Protein AF-A0A7W0ZVX3-F1 (afdb_monomer)

Mean predicted aligned error: 15.16 Å

Sequence (358 aa):
MRSLVILILAGCGSTVPPAQAPPPAPAARVDPTARASSPERRSIDPMFALAPADGEATALLQPGAVQLELHTTPIDNPGPALPLPVTIVAEQGSRVRVAVRLPNARFLAWSERAQLFAMMVREHRIAPRPGDHGMPSENHATVRAGAAVRRLAHKDAWTKVRYSGVFEVEGWVPDAALGEVAPARERGGWSPRGPSTQLVTRGAVIYFEPRWGSRQLAIVDRGYSVEVTRVVDDAWSEVAYADRDLVIRGFHSKRAPPGRVHRKVVDPALAPAKMIPNTQVASGTCLHASVEGDPIGYLVGDQDVDLVDTGRGWWTLTIDTPWGPIVFAARGADPTALVACAPDKTVPPSTLVAPTAP

Solvent-accessible surface area (backbone atoms only — not comparable to full-atom values): 21006 Å² total; per-residue (Å²): 140,83,87,82,85,84,84,86,80,89,77,85,89,78,89,75,79,82,77,80,76,77,79,82,72,80,80,74,80,77,62,92,78,71,66,77,76,66,79,80,74,75,85,73,58,50,66,69,65,60,52,90,58,89,88,59,70,50,25,40,31,47,48,40,62,31,23,44,45,98,37,90,64,66,50,76,24,95,58,96,38,68,69,39,67,26,33,80,75,48,77,56,91,66,31,30,32,29,29,40,68,53,88,56,34,34,37,41,31,35,33,48,50,82,38,37,30,32,10,20,58,34,65,43,62,56,12,94,44,70,90,49,85,66,78,97,56,87,47,44,34,31,42,26,43,53,25,65,25,39,72,75,48,76,53,90,71,21,32,30,34,36,36,77,62,62,43,34,35,70,29,19,42,50,48,90,32,48,35,60,40,51,56,86,81,76,96,76,69,73,67,78,85,43,93,44,73,43,82,43,51,41,39,35,56,32,17,57,44,89,51,90,90,41,57,74,44,34,33,25,66,44,62,43,78,33,27,36,67,40,78,74,55,95,46,31,30,32,32,35,45,45,56,81,38,42,38,38,28,28,19,36,58,79,74,63,76,68,45,88,80,91,82,86,86,84,85,91,84,80,84,81,72,85,65,45,71,68,42,63,35,61,50,20,24,30,28,12,55,39,83,96,49,68,65,31,29,24,34,38,54,73,40,70,31,43,38,28,83,72,56,97,42,32,33,36,37,55,45,84,46,72,61,42,75,44,74,29,21,33,46,24,86,46,84,80,50,51,45,67,65,50,75,88,76,78,72,74,82,75,78,82,75,74,80,79,80,132

pLDDT: mean 77.41, std 18.94, range [27.12, 97.5]

Radius of gyration: 29.21 Å; Cα contacts (8 Å, |Δi|>4): 741; chains: 1; bounding box: 55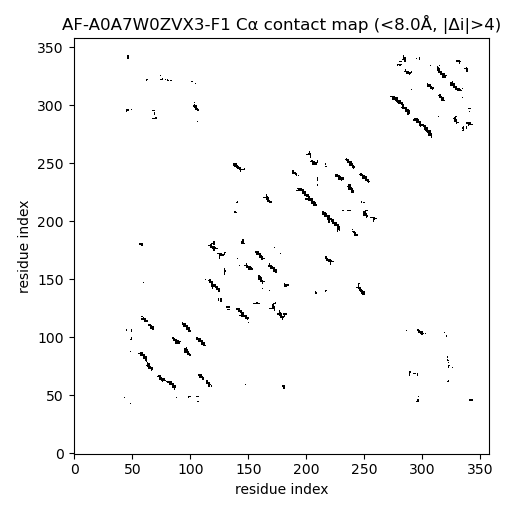×87×88 Å

Nearest PDB structures (foldseek):
  6biq-assembly4_C  TM=2.416E-01  e=9.266E-03  Trichomonas vaginalis
  2bkd-assembly1_N  TM=2.427E-01  e=2.242E-01  Homo sapiens
  1udl-assembly1_A  TM=3.378E-01  e=1.444E+00  Homo sapiens
  8hl4-assembly1_L21E  TM=6.027E-01  e=8.027E+00  Sulfolobus acidocaldarius DSM 639
  8a98-assembly1_K  TM=4.325E-01  e=5.695E+00  Leishmania major strain Friedlin

Secondary structure (DSSP, 8-state):
--PPP----------PPPPPPPPPPP-----TT------------HHHHHS--TT---EEE---SEEETT-SS-B---S-PPPEEEEEEEEETTEEEEEEE-SSEEEEEEEEGGGBPEEESS-EEPBSSTT------SSEEEEPTT-EEEEEEEETTEEEEEEESSEEEEEEEEGGGEESSPPPPP---PPP--SEEEEE-TT-EEESSSSTTPPEEEEESS-EEEEEEEE-SSSEEEEEEE-SSEEEEEEEETTPPPPP----------PPPS-EEEEEE-TTBEEESSTTPPEEEEE-S-EEEEEEEEETTEEEEEEEETTEEEEEEEEBSSTT-BPB-S-TT--PPP---PPPP-

Structure (mmCIF, N/CA/C/O backbone):
data_AF-A0A7W0ZVX3-F1
#
_entry.id   AF-A0A7W0ZVX3-F1
#
loop_
_atom_site.group_PDB
_atom_site.id
_atom_site.type_symbol
_atom_site.label_atom_id
_atom_site.label_alt_id
_atom_site.label_comp_id
_atom_site.label_asym_id
_atom_site.label_entity_id
_atom_site.label_seq_id
_atom_site.pdbx_PDB_ins_code
_atom_site.Cartn_x
_atom_site.Cartn_y
_atom_site.Cartn_z
_atom_site.occupancy
_atom_site.B_iso_or_equiv
_atom_site.auth_seq_id
_atom_site.auth_comp_id
_atom_site.auth_asym_id
_atom_site.auth_atom_id
_atom_site.pdbx_PDB_model_num
ATOM 1 N N . MET A 1 1 ? -18.378 -23.268 -56.952 1.00 41.59 1 MET A N 1
ATOM 2 C CA . MET A 1 1 ? -18.957 -24.537 -56.462 1.00 41.59 1 MET A CA 1
ATOM 3 C C . MET A 1 1 ? -17.858 -25.587 -56.458 1.00 41.59 1 MET A C 1
ATOM 5 O O . MET A 1 1 ? -17.392 -25.954 -57.526 1.00 41.59 1 MET A O 1
ATOM 9 N N . ARG A 1 2 ? -17.354 -25.978 -55.283 1.00 41.97 2 ARG A N 1
ATOM 10 C CA . ARG A 1 2 ? -16.344 -27.038 -55.131 1.00 41.97 2 ARG A CA 1
ATOM 11 C C . ARG A 1 2 ? -16.918 -28.090 -54.190 1.00 41.97 2 ARG A C 1
ATOM 13 O O . ARG A 1 2 ? -17.120 -27.809 -53.014 1.00 41.97 2 ARG A O 1
ATOM 20 N N . SER A 1 3 ? -17.242 -29.245 -54.758 1.00 45.19 3 SER A N 1
ATOM 21 C CA . SER A 1 3 ? -17.780 -30.413 -54.068 1.00 45.19 3 SER A CA 1
ATOM 22 C C . SER A 1 3 ? -16.705 -31.051 -53.193 1.00 45.19 3 SER A C 1
ATOM 24 O O . SER A 1 3 ? -15.626 -31.382 -53.682 1.00 45.19 3 SER A O 1
ATOM 26 N N . LEU A 1 4 ? -17.006 -31.216 -51.906 1.00 60.81 4 LEU A N 1
ATOM 27 C CA . LEU A 1 4 ? -16.196 -31.983 -50.967 1.00 60.81 4 LEU A CA 1
ATOM 28 C C . LEU A 1 4 ? -16.761 -33.409 -50.909 1.00 60.81 4 LEU A C 1
ATOM 30 O O . LEU A 1 4 ? -17.922 -33.607 -50.558 1.00 60.81 4 LEU A O 1
ATOM 34 N N . VAL A 1 5 ? -15.943 -34.383 -51.298 1.00 59.22 5 VAL A N 1
ATOM 35 C CA . VAL A 1 5 ? -16.238 -35.818 -51.237 1.00 59.22 5 VAL A CA 1
ATOM 36 C C . VAL A 1 5 ? -15.956 -36.307 -49.815 1.00 59.22 5 VAL A C 1
ATOM 38 O O . VAL A 1 5 ? -14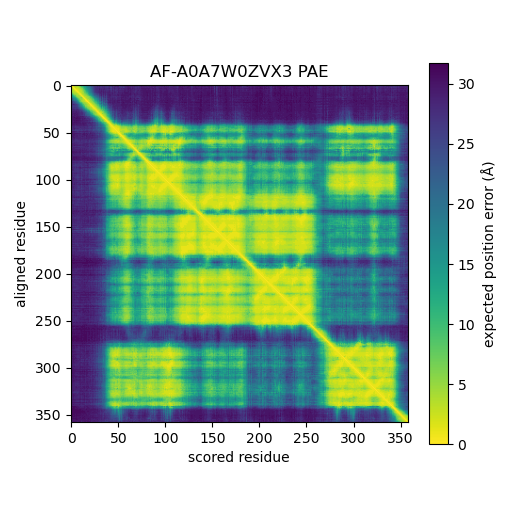.839 -36.162 -49.325 1.00 59.22 5 VAL A O 1
ATOM 41 N N . ILE A 1 6 ? -16.967 -36.874 -49.157 1.00 61.25 6 ILE A N 1
ATOM 42 C CA . ILE A 1 6 ? -16.849 -37.523 -47.845 1.00 61.25 6 ILE A CA 1
ATOM 43 C C . ILE A 1 6 ? -16.589 -39.013 -48.086 1.00 61.25 6 ILE A C 1
ATOM 45 O O . ILE A 1 6 ? -17.442 -39.712 -48.630 1.00 61.25 6 ILE A O 1
ATOM 49 N N . LEU A 1 7 ? -15.409 -39.491 -47.685 1.00 57.41 7 LEU A N 1
ATOM 50 C CA . LEU A 1 7 ? -15.071 -40.913 -47.621 1.00 57.41 7 LEU A CA 1
ATOM 51 C C . LEU A 1 7 ? -15.417 -41.446 -46.223 1.00 57.41 7 LEU A C 1
ATOM 53 O O . LEU A 1 7 ? -14.875 -40.974 -45.226 1.00 57.41 7 LEU A O 1
ATOM 57 N N . ILE A 1 8 ? -16.307 -42.437 -46.160 1.00 56.34 8 ILE A N 1
ATOM 58 C CA . ILE A 1 8 ? -16.628 -43.203 -44.949 1.00 56.34 8 ILE A CA 1
ATOM 59 C C . ILE A 1 8 ? -15.745 -44.454 -44.953 1.00 56.34 8 ILE A C 1
ATOM 61 O O . ILE A 1 8 ? -15.871 -45.294 -45.842 1.00 56.34 8 ILE A O 1
ATOM 65 N N . LEU A 1 9 ? -14.857 -44.583 -43.966 1.00 57.19 9 LEU A N 1
ATOM 66 C CA . LEU A 1 9 ? -14.095 -45.806 -43.706 1.00 57.19 9 LEU A CA 1
ATOM 67 C C . LEU A 1 9 ? -14.765 -46.584 -42.569 1.00 57.19 9 LEU A C 1
ATOM 69 O O . LEU A 1 9 ? -14.796 -46.136 -41.425 1.00 57.19 9 LEU A O 1
ATOM 73 N N . ALA A 1 10 ? -15.305 -47.753 -42.914 1.00 60.16 10 ALA A N 1
ATOM 74 C CA . ALA A 1 10 ? -15.769 -48.766 -41.978 1.00 60.16 10 ALA A CA 1
ATOM 75 C C . ALA A 1 10 ? -14.559 -49.513 -41.389 1.00 60.16 10 ALA A C 1
ATOM 77 O O . ALA A 1 10 ? -13.796 -50.139 -42.123 1.00 60.16 10 ALA A O 1
ATOM 78 N N . GLY A 1 11 ? -14.381 -49.432 -40.069 1.00 47.66 11 GLY A N 1
ATOM 79 C CA . GLY A 1 11 ? -13.380 -50.185 -39.314 1.00 47.66 11 GLY A CA 1
ATOM 80 C C . GLY A 1 11 ? -14.035 -51.311 -38.518 1.00 47.66 11 GLY A C 1
ATOM 81 O O . GLY A 1 11 ? -14.893 -51.058 -37.676 1.00 47.66 11 GLY A O 1
ATOM 82 N N . CYS A 1 12 ? -13.636 -52.544 -38.825 1.00 56.53 12 CYS A N 1
ATOM 83 C CA . CYS A 1 12 ? -14.094 -53.791 -38.222 1.00 56.53 12 CYS A CA 1
ATOM 84 C C . CYS A 1 12 ? -13.836 -53.874 -36.710 1.00 56.53 12 CYS A C 1
ATOM 86 O O . CYS A 1 12 ? -12.833 -53.385 -36.193 1.00 56.53 12 CYS A O 1
ATOM 88 N N . GLY A 1 13 ? -14.760 -54.548 -36.024 1.00 44.97 13 GLY A N 1
ATOM 89 C CA . GLY A 1 13 ? -14.753 -54.754 -34.584 1.00 44.97 13 GLY A CA 1
ATOM 90 C C . GLY A 1 13 ? -13.611 -55.627 -34.063 1.00 44.97 13 GLY A C 1
ATOM 91 O O . GLY A 1 13 ? -13.078 -56.505 -34.737 1.00 44.97 13 GLY A O 1
ATOM 92 N N . SER A 1 14 ? -13.281 -55.394 -32.799 1.00 53.72 14 SER A N 1
ATOM 93 C CA . SER A 1 14 ? -12.526 -56.302 -31.943 1.00 53.72 14 SER A CA 1
ATOM 94 C C . SER A 1 14 ? -13.212 -56.297 -30.581 1.00 53.72 14 SER A C 1
ATOM 96 O O . SER A 1 14 ? -13.230 -55.285 -29.883 1.00 53.72 14 SER A O 1
ATOM 98 N N . THR A 1 15 ? -13.853 -57.410 -30.239 1.00 48.16 15 THR A N 1
ATOM 99 C CA . THR A 1 15 ? -14.485 -57.651 -28.940 1.00 48.16 15 THR A CA 1
ATOM 100 C C . THR A 1 15 ? -13.407 -57.861 -27.882 1.00 48.16 15 THR A C 1
ATOM 102 O O . THR A 1 15 ? -12.751 -58.901 -27.857 1.00 48.16 15 THR A O 1
ATOM 105 N N . VAL A 1 16 ? -13.222 -56.867 -27.013 1.00 57.41 16 VAL A N 1
ATOM 106 C CA . VAL A 1 16 ? -12.406 -56.973 -25.798 1.00 57.41 16 VAL A CA 1
ATOM 107 C C . VAL A 1 16 ? -13.234 -57.707 -24.732 1.00 57.41 16 VAL A C 1
ATOM 109 O O . VAL A 1 16 ? -14.359 -57.279 -24.463 1.00 57.41 16 VAL A O 1
ATOM 112 N N . PRO A 1 17 ? -12.743 -58.805 -24.128 1.00 58.44 17 PRO A N 1
ATOM 113 C CA . PRO A 1 17 ? -13.437 -59.443 -23.015 1.00 58.44 17 PRO A CA 1
ATOM 114 C C . PRO A 1 17 ? -13.474 -58.492 -21.804 1.00 58.44 17 PRO A C 1
ATOM 116 O O . PRO A 1 17 ? -12.489 -57.796 -21.546 1.00 58.44 17 PRO A O 1
ATOM 119 N N . PRO A 1 18 ? -14.586 -58.434 -21.050 1.00 56.56 18 PRO A N 1
ATOM 120 C CA . PRO A 1 18 ? -14.690 -57.551 -19.899 1.00 56.56 18 PRO A CA 1
ATOM 121 C C . PRO A 1 18 ? -13.687 -57.976 -18.823 1.00 56.56 18 PRO A C 1
ATOM 123 O O . PRO A 1 18 ? -13.697 -59.114 -18.353 1.00 56.56 18 PRO A O 1
ATOM 126 N N . ALA A 1 19 ? -12.821 -57.041 -18.434 1.00 57.66 19 ALA A N 1
ATOM 127 C CA . ALA A 1 19 ? -11.960 -57.187 -17.274 1.00 57.66 19 ALA A CA 1
ATOM 128 C C . ALA A 1 19 ? -12.831 -57.408 -16.026 1.00 57.66 19 ALA A C 1
ATOM 130 O O . ALA A 1 19 ? -13.718 -56.607 -15.725 1.00 57.66 19 ALA A O 1
ATOM 131 N N . GLN A 1 20 ? -12.583 -58.510 -15.318 1.00 55.25 20 GLN A N 1
ATOM 132 C CA . GLN A 1 20 ? -13.157 -58.787 -14.005 1.00 55.25 20 GLN A CA 1
ATOM 133 C C . GLN A 1 20 ? -12.885 -57.607 -13.068 1.00 55.25 20 GLN A C 1
ATOM 135 O O . GLN A 1 20 ? -11.734 -57.234 -12.839 1.00 55.25 20 GLN A O 1
ATOM 140 N N . ALA A 1 21 ? -13.956 -57.026 -12.529 1.00 57.41 21 ALA A N 1
ATOM 141 C CA . ALA A 1 21 ? -13.859 -56.012 -11.495 1.00 57.41 21 ALA A CA 1
ATOM 142 C C . ALA A 1 21 ? -13.162 -56.608 -10.255 1.00 57.41 21 ALA A C 1
ATOM 144 O O . ALA A 1 21 ? -13.521 -57.715 -9.836 1.00 57.41 21 ALA A O 1
ATOM 145 N N . PRO A 1 22 ? -12.181 -55.911 -9.657 1.00 66.44 22 PRO A N 1
ATOM 146 C CA . PRO A 1 22 ? -11.609 -56.332 -8.387 1.00 66.44 22 PRO A CA 1
ATOM 147 C C . PRO A 1 22 ? -12.699 -56.344 -7.300 1.00 66.44 22 PRO A C 1
ATOM 149 O O . PRO A 1 22 ? -13.625 -55.526 -7.351 1.00 66.44 22 PRO A O 1
ATOM 152 N N . PRO A 1 23 ? -12.622 -57.266 -6.324 1.00 65.38 23 PRO A N 1
ATOM 153 C CA . PRO A 1 23 ? -13.605 -57.350 -5.253 1.00 65.38 23 PRO A CA 1
ATOM 154 C C . PRO A 1 23 ? -13.684 -56.020 -4.486 1.00 65.38 23 PRO A C 1
ATOM 156 O O . PRO A 1 23 ? -12.654 -55.364 -4.296 1.00 65.38 23 PRO A O 1
ATOM 159 N N . PRO A 1 24 ? -14.884 -55.605 -4.041 1.00 56.53 24 PRO A N 1
ATOM 160 C CA . PRO A 1 24 ? -15.046 -54.373 -3.287 1.00 56.53 24 PRO A CA 1
ATOM 161 C C . PRO A 1 24 ? -14.203 -54.444 -2.014 1.00 56.53 24 PRO A C 1
ATOM 163 O O . PRO A 1 24 ? -14.344 -55.363 -1.204 1.00 56.53 24 PRO A O 1
ATOM 166 N N . ALA A 1 25 ? -13.312 -53.465 -1.854 1.00 55.94 25 ALA A N 1
ATOM 167 C CA . ALA A 1 25 ? -12.576 -53.268 -0.618 1.00 55.94 25 ALA A CA 1
ATOM 168 C C . ALA A 1 25 ? -13.577 -53.146 0.549 1.00 55.94 25 ALA A C 1
ATOM 170 O O . ALA A 1 25 ? -14.617 -52.497 0.384 1.00 55.94 25 ALA A O 1
ATOM 171 N N . PRO A 1 26 ? -13.302 -5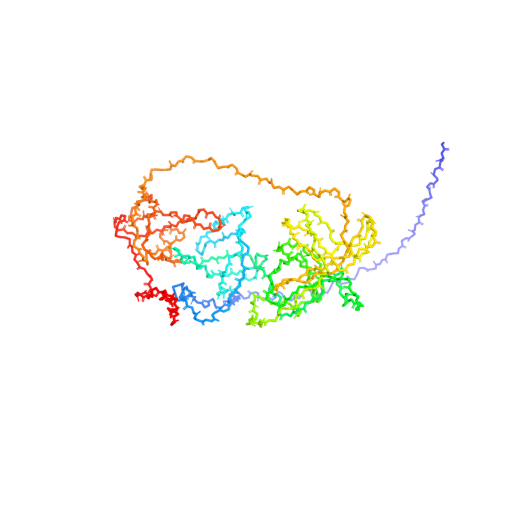3.759 1.715 1.00 55.28 26 PRO A N 1
ATOM 172 C CA . PRO A 1 26 ? -14.174 -53.635 2.872 1.00 55.28 26 PRO A CA 1
ATOM 173 C C . PRO A 1 26 ? -14.352 -52.153 3.195 1.00 55.28 26 PRO A C 1
ATOM 175 O O . PRO A 1 26 ? -13.371 -51.422 3.340 1.00 55.28 26 PRO A O 1
ATOM 178 N N . ALA A 1 27 ? -15.610 -51.711 3.267 1.00 48.47 27 ALA A N 1
ATOM 179 C CA . ALA A 1 27 ? -15.953 -50.352 3.648 1.00 48.47 27 ALA A CA 1
ATOM 180 C C . ALA A 1 27 ? -15.274 -50.040 4.985 1.00 48.47 27 ALA A C 1
ATOM 182 O O . ALA A 1 27 ? -15.627 -50.607 6.023 1.00 48.47 27 ALA A O 1
ATOM 183 N N . ALA A 1 28 ? -14.266 -49.169 4.947 1.00 49.03 28 ALA A N 1
ATOM 184 C CA . ALA A 1 28 ? -13.665 -48.634 6.149 1.00 49.03 28 ALA A CA 1
ATOM 185 C C . ALA A 1 28 ? -14.790 -47.971 6.950 1.00 49.03 28 ALA A C 1
ATOM 187 O O . ALA A 1 28 ? -15.450 -47.051 6.461 1.00 49.03 28 ALA A O 1
ATOM 188 N N . ARG A 1 29 ? -15.046 -48.479 8.160 1.00 42.44 29 ARG A N 1
ATOM 189 C CA . ARG A 1 29 ? -15.897 -47.797 9.135 1.00 42.44 29 ARG A CA 1
ATOM 190 C C . ARG A 1 29 ? -15.322 -46.398 9.320 1.00 42.44 29 ARG A C 1
ATOM 192 O O . ARG A 1 29 ? -14.251 -46.244 9.896 1.00 42.44 29 ARG A O 1
ATOM 199 N N . VAL A 1 30 ? -16.031 -45.398 8.807 1.00 43.50 30 VAL A N 1
ATOM 200 C CA . VAL A 1 30 ? -15.809 -44.007 9.183 1.00 43.50 30 VAL A CA 1
ATOM 201 C C . VAL A 1 30 ? -16.218 -43.918 10.644 1.00 43.50 30 VAL A C 1
ATOM 203 O O . VAL A 1 30 ? -17.400 -44.028 10.968 1.00 43.50 30 VAL A O 1
ATOM 206 N N . ASP A 1 31 ? -15.229 -43.818 11.522 1.00 42.22 31 ASP A N 1
ATOM 207 C CA . ASP A 1 31 ? -15.460 -43.575 12.935 1.00 42.22 31 ASP A CA 1
ATOM 208 C C . ASP A 1 31 ? -16.099 -42.178 13.071 1.00 42.22 31 ASP A C 1
ATOM 210 O O . ASP A 1 31 ? -15.453 -41.186 12.714 1.00 42.22 31 ASP A O 1
ATOM 214 N N . PRO A 1 32 ? -17.353 -42.039 13.547 1.00 47.47 32 PRO A N 1
ATOM 215 C CA . PRO A 1 32 ? -18.022 -40.737 13.653 1.00 47.47 32 PRO A CA 1
ATOM 216 C C . PRO A 1 32 ? -17.363 -39.815 14.688 1.00 47.47 32 PRO A C 1
ATOM 218 O O . PRO A 1 32 ? -17.757 -38.659 14.838 1.00 47.47 32 PRO A O 1
ATOM 221 N N . THR A 1 33 ? -16.377 -40.328 15.425 1.00 41.50 33 THR A N 1
ATOM 222 C CA . THR A 1 33 ? -15.645 -39.612 16.469 1.00 41.50 33 THR A CA 1
ATOM 223 C C . THR A 1 33 ? -14.350 -38.967 15.978 1.00 41.50 33 THR A C 1
ATOM 225 O O . THR A 1 33 ? -13.801 -38.119 16.682 1.00 41.50 33 THR A O 1
ATOM 228 N N . ALA A 1 34 ? -13.909 -39.238 14.744 1.00 40.94 34 ALA A N 1
ATOM 229 C CA . ALA A 1 34 ? -12.797 -38.527 14.116 1.00 40.94 34 ALA A CA 1
ATOM 230 C C . ALA A 1 34 ? -13.249 -37.148 13.597 1.00 40.94 34 ALA A C 1
ATOM 232 O O . ALA A 1 34 ? -13.171 -36.838 12.407 1.00 40.94 34 ALA A O 1
ATOM 233 N N . ARG A 1 35 ? -13.713 -36.280 14.507 1.00 39.16 35 ARG A N 1
ATOM 234 C CA . ARG A 1 35 ? -13.609 -34.835 14.294 1.00 39.16 35 ARG A CA 1
ATOM 235 C C . ARG A 1 35 ? -12.124 -34.569 14.113 1.00 39.16 35 ARG A C 1
ATOM 237 O O . ARG A 1 35 ? -11.376 -34.626 15.084 1.00 39.16 35 ARG A O 1
ATOM 244 N N . ALA A 1 36 ? -11.716 -34.305 12.873 1.00 39.78 36 ALA A N 1
ATOM 245 C CA . ALA A 1 36 ? -10.454 -33.647 12.598 1.00 39.78 36 ALA A CA 1
ATOM 246 C C . ALA A 1 36 ? -10.379 -32.459 13.557 1.00 39.78 36 ALA A C 1
ATOM 248 O O . ALA A 1 36 ? -11.185 -31.528 13.474 1.00 39.78 36 ALA A O 1
ATOM 249 N N . SER A 1 37 ? -9.496 -32.568 14.542 1.00 34.56 37 SER A N 1
ATOM 250 C CA . SER A 1 37 ? -9.180 -31.510 15.475 1.00 34.56 37 SER A CA 1
ATOM 251 C C . SER A 1 37 ? -8.680 -30.353 14.630 1.00 34.56 37 SER A C 1
ATOM 253 O O . SER A 1 37 ? -7.539 -30.336 14.172 1.00 34.56 37 SER A O 1
ATOM 255 N N . SER A 1 38 ? -9.591 -29.421 14.347 1.00 42.78 38 SER A N 1
ATOM 256 C CA . SER A 1 38 ? -9.250 -28.125 13.787 1.00 42.78 38 SER A CA 1
ATOM 257 C C . SER A 1 38 ? -8.113 -27.588 14.655 1.00 42.78 38 SER A C 1
ATOM 259 O O . SER A 1 38 ? -8.262 -27.652 15.879 1.00 42.78 38 SER A O 1
ATOM 261 N N . PRO A 1 39 ? -6.985 -27.136 14.072 1.00 45.41 39 PRO A N 1
ATOM 262 C CA . PRO A 1 39 ? -5.854 -26.656 14.852 1.00 45.41 39 PRO A CA 1
ATOM 263 C C . PRO A 1 39 ? -6.389 -25.670 15.879 1.00 45.41 39 PRO A C 1
ATOM 265 O O . PRO A 1 39 ? -7.103 -24.726 15.527 1.00 45.41 39 PRO A O 1
ATOM 268 N N . GLU A 1 40 ? -6.146 -26.004 17.141 1.00 42.56 40 GLU A N 1
ATOM 269 C CA . GLU A 1 40 ? -6.680 -25.331 18.311 1.00 42.56 40 GLU A CA 1
ATOM 270 C C . GLU A 1 40 ? -6.392 -23.837 18.155 1.00 42.56 40 GLU A C 1
ATOM 272 O O . GLU A 1 40 ? -5.240 -23.395 18.187 1.00 42.56 40 GLU A O 1
ATOM 277 N N . ARG A 1 41 ? -7.441 -23.066 17.841 1.00 56.28 41 ARG A N 1
ATOM 278 C CA . ARG A 1 41 ? -7.336 -21.621 17.659 1.00 56.28 41 ARG A CA 1
ATOM 279 C C . ARG A 1 41 ? -6.895 -21.075 19.005 1.00 56.28 41 ARG A C 1
ATOM 281 O O . ARG A 1 41 ? -7.710 -21.013 19.921 1.00 56.28 41 ARG A O 1
ATOM 288 N N . ARG A 1 42 ? -5.621 -20.701 19.143 1.00 58.16 42 ARG A N 1
ATOM 289 C CA . ARG A 1 42 ? -5.189 -19.931 20.309 1.00 58.16 42 ARG A CA 1
ATOM 290 C C . ARG A 1 42 ? -6.104 -18.717 20.381 1.00 58.16 42 ARG A C 1
ATOM 292 O O . ARG A 1 42 ? -6.156 -17.936 19.432 1.00 58.16 42 ARG A O 1
ATOM 299 N N . SER A 1 43 ? -6.875 -18.619 21.458 1.00 74.81 43 SER A N 1
ATOM 300 C CA . SER A 1 43 ? -7.706 -17.450 21.708 1.00 74.81 43 SER A CA 1
ATOM 301 C C . SER A 1 43 ? -6.764 -16.258 21.847 1.00 74.81 43 SER A C 1
ATOM 303 O O . SER A 1 43 ? -5.970 -16.208 22.784 1.00 74.81 43 SER A O 1
ATOM 305 N N . ILE A 1 44 ? -6.779 -15.358 20.868 1.00 78.75 44 ILE A N 1
ATOM 306 C CA . ILE A 1 44 ? -5.996 -14.122 20.909 1.00 78.75 44 ILE A CA 1
ATOM 307 C C . ILE A 1 44 ? -6.863 -13.083 21.601 1.00 78.75 44 ILE A C 1
ATOM 309 O O . ILE A 1 44 ? -7.941 -12.777 21.090 1.00 78.75 44 ILE A O 1
ATOM 313 N N . ASP A 1 45 ? -6.381 -12.549 22.723 1.00 84.25 45 ASP A N 1
ATOM 314 C CA . ASP A 1 45 ? -6.982 -11.395 23.390 1.00 84.25 45 ASP A CA 1
ATOM 315 C C . ASP A 1 45 ? -6.900 -10.167 22.460 1.00 84.25 45 ASP A C 1
ATOM 317 O O . ASP A 1 45 ? -5.790 -9.716 22.139 1.00 84.25 45 ASP A O 1
ATOM 321 N N . PRO A 1 46 ? -8.050 -9.623 22.011 1.00 82.69 46 PRO A N 1
ATOM 322 C CA . PRO A 1 46 ? -8.077 -8.480 21.117 1.00 82.69 46 PRO A CA 1
ATOM 323 C C . PRO A 1 46 ? -7.361 -7.244 21.662 1.00 82.69 46 PRO A C 1
ATOM 325 O O . PRO A 1 46 ? -6.687 -6.545 20.909 1.00 82.69 46 PRO A O 1
ATOM 328 N N . MET A 1 47 ? -7.482 -6.966 22.962 1.00 86.44 47 MET A N 1
ATOM 329 C CA . MET A 1 47 ? -6.928 -5.749 23.560 1.00 86.44 47 MET A CA 1
ATOM 330 C C . MET A 1 47 ? -5.410 -5.835 23.661 1.00 86.44 47 MET A C 1
ATOM 332 O O . MET A 1 47 ? -4.710 -4.869 23.352 1.00 86.44 47 MET A O 1
ATOM 336 N N . PHE A 1 48 ? -4.893 -7.018 24.003 1.00 85.31 48 PHE A N 1
ATOM 337 C CA . PHE A 1 48 ? -3.456 -7.269 24.017 1.00 85.31 48 PHE A CA 1
ATOM 338 C C . PHE A 1 48 ? -2.841 -7.127 22.617 1.00 85.31 48 PHE A C 1
ATOM 340 O O . PHE A 1 48 ? -1.815 -6.470 22.460 1.00 85.31 48 PHE A O 1
ATOM 347 N N . ALA A 1 49 ? -3.495 -7.665 21.582 1.00 85.88 49 ALA A N 1
ATOM 348 C CA . ALA A 1 49 ? -3.016 -7.564 20.200 1.00 85.88 49 ALA A CA 1
ATOM 349 C C . ALA A 1 49 ? -3.001 -6.123 19.648 1.00 85.88 49 ALA A C 1
ATOM 351 O O . ALA A 1 49 ? -2.287 -5.830 18.689 1.00 85.88 49 ALA A O 1
ATOM 352 N N . LEU A 1 50 ? -3.784 -5.213 20.236 1.00 87.56 50 LEU A N 1
ATOM 353 C CA . LEU A 1 50 ? -3.869 -3.806 19.828 1.00 87.56 50 LEU A CA 1
ATOM 354 C C . LEU A 1 50 ? -2.920 -2.882 20.595 1.00 87.56 50 LEU A C 1
ATOM 356 O O . LEU A 1 50 ? -2.740 -1.719 20.193 1.00 87.56 50 LEU A O 1
ATOM 360 N N . ALA A 1 51 ? -2.280 -3.383 21.655 1.00 82.94 51 ALA A N 1
ATOM 361 C CA . ALA A 1 51 ? -1.252 -2.645 22.368 1.00 82.94 51 ALA A CA 1
ATOM 362 C C . ALA A 1 51 ? -0.138 -2.218 21.387 1.00 82.94 51 ALA A C 1
ATOM 364 O O . ALA A 1 51 ? 0.180 -2.952 20.443 1.00 82.94 51 ALA A O 1
ATOM 365 N N . PRO A 1 52 ? 0.419 -1.002 21.531 1.00 69.69 52 PRO A N 1
ATOM 366 C CA . PRO A 1 52 ? 1.577 -0.616 20.743 1.00 69.69 52 PRO A CA 1
ATOM 367 C C . PRO A 1 52 ? 2.770 -1.458 21.204 1.00 69.69 52 PRO A C 1
ATOM 369 O O . PRO A 1 52 ? 3.086 -1.471 22.391 1.00 69.69 52 PRO A O 1
ATOM 372 N N . ALA A 1 53 ? 3.418 -2.153 20.276 1.00 69.19 53 ALA A N 1
ATOM 373 C CA . ALA A 1 53 ? 4.683 -2.824 20.529 1.00 69.19 53 ALA A CA 1
ATOM 374 C C . ALA A 1 53 ? 5.806 -2.031 19.848 1.00 69.19 53 ALA A C 1
ATOM 376 O O . ALA A 1 53 ? 5.763 -1.770 18.642 1.00 69.19 53 ALA A O 1
ATOM 377 N N . ASP A 1 54 ? 6.799 -1.612 20.632 1.00 65.12 54 ASP A N 1
ATOM 378 C CA . ASP A 1 54 ? 7.958 -0.900 20.102 1.00 65.12 54 ASP A CA 1
ATOM 379 C C . ASP A 1 54 ? 8.715 -1.792 19.113 1.00 65.12 54 ASP A C 1
ATOM 381 O O . ASP A 1 54 ? 9.027 -2.949 19.397 1.00 65.12 54 ASP A O 1
ATOM 385 N N . GLY A 1 55 ? 9.007 -1.250 17.929 1.00 65.38 55 GLY A N 1
ATOM 386 C CA . GLY A 1 55 ? 9.719 -1.980 16.879 1.00 65.38 55 GLY A CA 1
ATOM 387 C C . GLY A 1 55 ? 8.899 -3.074 16.189 1.00 65.38 55 GLY A C 1
ATOM 388 O O . GLY A 1 55 ? 9.483 -3.915 15.506 1.00 65.38 55 GLY A O 1
ATOM 389 N N . GLU A 1 56 ? 7.570 -3.080 16.340 1.00 71.50 56 GLU A N 1
ATOM 390 C CA . GLU A 1 56 ? 6.728 -4.089 15.706 1.00 71.50 56 GLU A CA 1
ATOM 391 C C . GLU A 1 56 ? 6.783 -4.010 14.174 1.00 71.50 56 GLU A C 1
ATOM 393 O O . GLU A 1 56 ? 6.626 -2.960 13.540 1.00 71.50 56 GLU A O 1
ATOM 398 N N . ALA A 1 57 ? 7.000 -5.177 13.577 1.00 70.81 57 ALA A N 1
ATOM 399 C CA . ALA A 1 57 ? 6.976 -5.399 12.148 1.00 70.81 57 ALA A CA 1
ATOM 400 C C . ALA A 1 57 ? 5.634 -4.949 11.544 1.00 70.81 57 ALA A C 1
ATOM 402 O O . ALA A 1 57 ? 4.598 -5.575 11.758 1.00 70.81 57 ALA A O 1
ATOM 403 N N . THR A 1 58 ? 5.658 -3.868 10.764 1.00 83.12 58 THR A N 1
ATOM 404 C CA . THR A 1 58 ? 4.458 -3.311 10.130 1.00 83.12 58 THR A CA 1
ATOM 405 C C . THR A 1 58 ? 4.342 -3.790 8.682 1.00 83.12 58 THR A C 1
ATOM 407 O O . THR A 1 58 ? 5.259 -3.593 7.879 1.00 83.12 58 THR A O 1
ATOM 410 N N . ALA A 1 59 ? 3.203 -4.388 8.340 1.00 86.50 59 ALA A N 1
ATOM 411 C CA . ALA A 1 59 ? 2.788 -4.669 6.971 1.00 86.50 59 ALA A CA 1
ATOM 412 C C . ALA A 1 59 ? 1.974 -3.489 6.413 1.00 86.50 59 ALA A C 1
ATOM 414 O O . ALA A 1 59 ? 1.415 -2.687 7.160 1.00 86.50 59 ALA A O 1
ATOM 415 N N . LEU A 1 60 ? 1.888 -3.377 5.088 1.00 88.81 60 LEU A N 1
ATOM 416 C CA . LEU A 1 60 ? 1.042 -2.379 4.433 1.00 88.81 60 LEU A CA 1
ATOM 417 C C . LEU A 1 60 ? -0.165 -3.066 3.806 1.00 88.81 60 LEU A C 1
ATOM 419 O O . LEU A 1 60 ? -0.017 -3.988 3.006 1.00 88.81 60 LEU A O 1
ATOM 423 N N . LEU A 1 61 ? -1.357 -2.595 4.147 1.00 87.44 61 LEU A N 1
ATOM 424 C CA . LEU A 1 61 ? -2.624 -3.104 3.643 1.00 87.44 61 LEU A CA 1
ATOM 425 C C . LEU A 1 61 ? -3.238 -2.094 2.676 1.00 87.44 61 LEU A C 1
ATOM 427 O O . LEU A 1 61 ? -3.400 -0.930 3.028 1.00 87.44 61 LEU A O 1
ATOM 431 N N . GLN A 1 62 ? -3.600 -2.517 1.464 1.00 86.25 62 GLN A N 1
ATOM 432 C CA . GLN A 1 62 ? -4.462 -1.716 0.595 1.00 86.25 62 GLN A CA 1
ATOM 433 C C . GLN A 1 62 ? -5.890 -1.810 1.134 1.00 86.25 62 GLN A C 1
ATOM 435 O O . GLN A 1 62 ? -6.431 -2.917 1.148 1.00 86.25 62 GLN A O 1
ATOM 440 N N . PRO A 1 63 ? -6.536 -0.698 1.527 1.00 76.94 63 PRO A N 1
ATOM 441 C CA . PRO A 1 63 ? -7.931 -0.765 1.924 1.00 76.94 63 PRO A CA 1
ATOM 442 C C . PRO A 1 63 ? -8.783 -1.282 0.754 1.00 76.94 63 PRO A C 1
ATOM 444 O O . PRO A 1 63 ? -8.747 -0.720 -0.342 1.00 76.94 63 PRO A O 1
ATOM 447 N N . GLY A 1 64 ? -9.476 -2.394 0.987 1.00 76.56 64 GLY A N 1
ATOM 448 C CA . GLY A 1 64 ? -10.443 -3.040 0.100 1.00 76.56 64 GLY A CA 1
ATOM 449 C C . GLY A 1 64 ? -11.556 -3.663 0.945 1.00 76.56 64 GLY A C 1
ATOM 450 O O . GLY A 1 64 ? -11.834 -3.159 2.029 1.00 76.56 64 GLY A O 1
ATOM 451 N N . ALA A 1 65 ? -12.167 -4.761 0.495 1.00 76.00 65 ALA A N 1
ATOM 452 C CA . ALA A 1 65 ? -13.140 -5.493 1.310 1.00 76.00 65 ALA A CA 1
ATOM 453 C C . ALA A 1 65 ? -12.500 -5.967 2.628 1.00 76.00 65 ALA A C 1
ATOM 455 O O . ALA A 1 65 ? -11.550 -6.757 2.602 1.00 76.00 65 ALA A O 1
ATOM 456 N N . VAL A 1 66 ? -13.008 -5.490 3.763 1.00 76.31 66 VAL A N 1
ATOM 457 C CA . VAL A 1 66 ? -12.562 -5.891 5.107 1.00 76.31 66 VAL A CA 1
ATOM 458 C C . VAL A 1 66 ? -13.741 -6.359 5.933 1.00 76.31 66 VAL A C 1
ATOM 460 O O . VAL A 1 66 ? -14.827 -5.812 5.848 1.00 76.31 66 VAL A O 1
ATOM 463 N N . GLN A 1 67 ? -13.541 -7.379 6.751 1.00 81.44 67 GLN A N 1
ATOM 464 C CA . GLN A 1 67 ? -14.559 -7.876 7.665 1.00 81.44 67 GLN A CA 1
ATOM 465 C C . GLN A 1 67 ? -14.108 -7.540 9.079 1.00 81.44 67 GLN A C 1
ATOM 467 O O . GLN A 1 67 ? -13.063 -8.025 9.514 1.00 81.44 67 GLN A O 1
ATOM 472 N N . LEU A 1 68 ? -14.869 -6.706 9.791 1.00 77.69 68 LEU A N 1
ATOM 473 C CA . LEU A 1 68 ? -14.615 -6.488 11.214 1.00 77.69 68 LEU A CA 1
ATOM 474 C C . LEU A 1 68 ? -14.633 -7.833 11.935 1.00 77.69 68 LEU A C 1
ATOM 476 O O . LEU A 1 68 ? -15.404 -8.732 11.585 1.00 77.69 68 LEU A O 1
ATOM 480 N N . GLU A 1 69 ? -13.751 -7.990 12.914 1.00 68.94 69 GLU A N 1
ATOM 481 C CA . GLU A 1 69 ? -13.720 -9.212 13.699 1.00 68.94 69 GLU A CA 1
ATOM 482 C C . GLU A 1 69 ? -15.106 -9.510 14.301 1.00 68.94 69 GLU A C 1
ATOM 484 O O . GLU A 1 69 ? -15.815 -8.593 14.695 1.00 68.94 69 GLU A O 1
ATOM 489 N N . LEU A 1 70 ? -15.525 -10.782 14.301 1.00 65.81 70 LEU A N 1
ATOM 490 C CA . LEU A 1 70 ? -16.846 -11.238 14.767 1.00 65.81 70 LEU A CA 1
ATOM 491 C C . LEU A 1 70 ? -18.072 -10.695 13.999 1.00 65.81 70 LEU A C 1
ATOM 493 O O . LEU A 1 70 ? -19.183 -11.146 14.265 1.00 65.81 70 LEU A O 1
ATOM 497 N N . HIS A 1 71 ? -17.909 -9.825 12.999 1.00 64.81 71 HIS A N 1
ATOM 498 C CA . HIS A 1 71 ? -18.997 -9.439 12.098 1.00 64.81 71 HIS A CA 1
ATOM 499 C C . HIS A 1 71 ? -19.012 -10.326 10.860 1.00 64.81 71 HIS A C 1
ATOM 501 O O . HIS A 1 71 ? -17.952 -10.669 10.358 1.00 64.81 71 HIS A O 1
ATOM 507 N N . THR A 1 72 ? -20.175 -10.707 10.328 1.00 59.97 72 THR A N 1
ATOM 508 C CA . THR A 1 72 ? -20.263 -11.577 9.135 1.00 59.97 72 THR A CA 1
ATOM 509 C C . THR A 1 72 ? -20.245 -10.814 7.815 1.00 59.97 72 THR A C 1
ATOM 511 O O . THR A 1 72 ? -19.923 -11.400 6.783 1.00 59.97 72 THR A O 1
ATOM 514 N N . THR A 1 73 ? -20.587 -9.527 7.836 1.00 66.88 73 THR A N 1
ATOM 515 C CA . THR A 1 73 ? -20.735 -8.720 6.622 1.00 66.88 73 THR A CA 1
ATOM 516 C C . THR A 1 73 ? -19.423 -8.000 6.302 1.00 66.88 73 THR A C 1
ATOM 518 O O . THR A 1 73 ? -18.917 -7.263 7.151 1.00 66.88 73 THR A O 1
ATOM 521 N N . PRO A 1 74 ? -18.834 -8.200 5.112 1.00 70.94 74 PRO A N 1
ATOM 522 C CA . PRO A 1 74 ? -17.690 -7.413 4.683 1.00 70.94 74 PRO A CA 1
ATOM 523 C C . PRO A 1 74 ? -18.104 -5.954 4.443 1.00 70.94 74 PRO A C 1
ATOM 525 O O . PRO A 1 74 ? -19.156 -5.667 3.877 1.00 70.94 74 PRO A O 1
ATOM 528 N N . ILE A 1 75 ? -17.250 -5.037 4.878 1.00 71.88 75 ILE A N 1
ATOM 529 C CA . ILE A 1 75 ? -17.276 -3.622 4.537 1.00 71.88 75 ILE A CA 1
ATOM 530 C C . ILE A 1 75 ? -16.535 -3.495 3.211 1.00 71.88 75 ILE A C 1
ATOM 532 O O . ILE A 1 75 ? -15.307 -3.615 3.151 1.00 71.88 75 ILE A O 1
ATOM 536 N N . ASP A 1 76 ? -17.289 -3.288 2.138 1.00 66.44 76 ASP A N 1
ATOM 537 C CA . ASP A 1 76 ? -16.725 -3.035 0.821 1.00 66.44 76 ASP A CA 1
ATOM 538 C C . ASP A 1 76 ? -16.312 -1.568 0.708 1.00 66.44 76 ASP A C 1
ATOM 540 O O . ASP A 1 76 ? -17.152 -0.671 0.758 1.00 66.44 76 ASP A O 1
ATOM 544 N N . ASN A 1 77 ? -15.019 -1.318 0.489 1.00 61.28 77 ASN A N 1
ATOM 545 C CA . ASN A 1 77 ? -14.555 -0.019 0.014 1.00 61.28 77 ASN A CA 1
ATOM 546 C C . ASN A 1 77 ? -13.969 -0.136 -1.402 1.00 61.28 77 ASN A C 1
ATOM 548 O O . ASN A 1 77 ? -12.867 -0.670 -1.562 1.00 61.28 77 ASN A O 1
ATOM 552 N N . PRO A 1 78 ? -14.650 0.384 -2.440 1.00 53.00 78 PRO A N 1
ATOM 553 C CA . PRO A 1 78 ? -14.107 0.440 -3.796 1.00 53.00 78 PRO A CA 1
ATOM 554 C C . PRO A 1 78 ? -13.160 1.638 -4.034 1.00 53.00 78 PRO A C 1
ATOM 556 O O . PRO A 1 78 ? -12.654 1.808 -5.146 1.00 53.00 78 PRO A O 1
ATOM 559 N N . GLY A 1 79 ? -12.943 2.502 -3.037 1.00 55.31 79 GLY A N 1
ATOM 560 C CA . GLY A 1 79 ? -12.213 3.760 -3.184 1.00 55.31 79 GLY A CA 1
ATOM 561 C C . GLY A 1 79 ? -10.679 3.629 -3.220 1.00 55.31 79 GLY A C 1
ATOM 562 O O . GLY A 1 79 ? -10.103 2.719 -2.624 1.00 55.31 79 GLY A O 1
ATOM 563 N N . PRO A 1 80 ? -9.969 4.567 -3.882 1.00 52.44 80 PRO A N 1
ATOM 564 C CA . PRO A 1 80 ? -8.510 4.628 -3.867 1.00 52.44 80 PRO A CA 1
ATOM 565 C C . PRO A 1 80 ? -8.011 5.219 -2.540 1.00 52.44 80 PRO A C 1
ATOM 567 O O . PRO A 1 80 ? -7.608 6.379 -2.477 1.00 52.44 80 PRO A O 1
ATOM 570 N N . ALA A 1 81 ? -8.051 4.426 -1.476 1.00 66.88 81 ALA A N 1
ATOM 571 C CA . ALA A 1 81 ? -7.484 4.803 -0.191 1.00 66.88 81 ALA A CA 1
ATOM 572 C C . ALA A 1 81 ? -5.959 4.616 -0.169 1.00 66.88 81 ALA A C 1
ATOM 574 O O . ALA A 1 81 ? -5.409 3.766 -0.881 1.00 66.88 81 ALA A O 1
ATOM 575 N N . LEU A 1 82 ? -5.274 5.412 0.654 1.00 73.62 82 LEU A N 1
ATOM 576 C CA . LEU A 1 82 ? -3.844 5.233 0.902 1.00 73.62 82 LEU A CA 1
ATOM 577 C C . LEU A 1 82 ? -3.596 3.888 1.610 1.00 73.62 82 LEU A C 1
ATOM 579 O O . LEU A 1 82 ? -4.419 3.489 2.437 1.00 73.62 82 LEU A O 1
ATOM 583 N N . PRO A 1 83 ? -2.475 3.200 1.321 1.00 82.12 83 PRO A N 1
ATOM 584 C CA . PRO A 1 83 ? -2.083 2.012 2.066 1.00 82.12 83 PRO A CA 1
ATOM 585 C C . PRO A 1 83 ? -1.999 2.302 3.563 1.00 82.12 83 PRO A C 1
ATOM 587 O O . PRO A 1 83 ? -1.442 3.321 3.977 1.00 82.12 83 PRO A O 1
ATOM 590 N N . LEU A 1 84 ? -2.533 1.389 4.363 1.00 84.62 84 LEU A N 1
ATOM 591 C CA . LEU A 1 84 ? -2.607 1.511 5.807 1.00 84.62 84 LEU A CA 1
ATOM 592 C C . LEU A 1 84 ? -1.546 0.617 6.469 1.00 84.62 84 LEU A C 1
ATOM 594 O O . LEU A 1 84 ? -1.513 -0.582 6.178 1.00 84.62 84 LEU A O 1
ATOM 598 N N . PRO A 1 85 ? -0.694 1.155 7.361 1.00 86.44 85 PRO A N 1
ATOM 599 C CA . PRO A 1 85 ? 0.158 0.334 8.212 1.00 86.44 85 PRO A CA 1
ATOM 600 C C . PRO A 1 85 ? -0.678 -0.517 9.172 1.00 86.44 85 PRO A C 1
ATOM 602 O O . PRO A 1 85 ? -1.533 -0.003 9.892 1.00 86.44 85 PRO A O 1
ATOM 605 N N . VAL A 1 86 ? -0.405 -1.818 9.194 1.00 90.12 86 VAL A N 1
ATOM 606 C CA . VAL A 1 86 ? -1.069 -2.792 10.064 1.00 90.12 86 VAL A CA 1
ATOM 607 C C . VAL A 1 86 ? -0.068 -3.804 10.614 1.00 90.12 86 VAL A C 1
ATOM 609 O O . VAL A 1 86 ? 0.966 -4.058 9.999 1.00 90.12 86 VAL A O 1
ATOM 612 N N . THR A 1 87 ? -0.400 -4.436 11.736 1.00 91.12 87 THR A N 1
ATOM 613 C CA . THR A 1 87 ? 0.324 -5.623 12.221 1.00 91.12 87 THR A CA 1
ATOM 614 C C . THR A 1 87 ? -0.484 -6.871 11.894 1.00 91.12 87 THR A C 1
ATOM 616 O O . THR A 1 87 ? -1.688 -6.897 12.135 1.00 91.12 87 THR A O 1
ATOM 619 N N . ILE A 1 88 ? 0.158 -7.914 11.366 1.00 90.56 88 ILE A N 1
ATOM 620 C CA . ILE A 1 88 ? -0.480 -9.222 11.171 1.00 90.56 88 ILE A CA 1
ATOM 621 C C . ILE A 1 88 ? -0.485 -9.959 12.513 1.00 90.56 88 ILE A C 1
ATOM 623 O O . ILE A 1 88 ? 0.567 -10.241 13.077 1.00 90.56 88 ILE A O 1
ATOM 627 N N . VAL A 1 89 ? -1.678 -10.258 13.022 1.00 90.81 89 VAL A N 1
ATOM 628 C CA . VAL A 1 89 ? -1.898 -10.881 14.337 1.00 90.81 89 VAL A CA 1
ATOM 629 C C . VAL A 1 89 ? -2.159 -12.381 14.203 1.00 90.81 89 VAL A C 1
ATOM 631 O O . VAL A 1 89 ? -1.767 -13.167 15.063 1.00 90.81 89 VAL A O 1
ATOM 634 N N . ALA A 1 90 ? -2.838 -12.794 13.130 1.00 90.25 90 ALA A N 1
ATOM 635 C CA . ALA A 1 90 ? -3.133 -14.197 12.857 1.00 90.25 90 ALA A CA 1
ATOM 636 C C . ALA A 1 90 ? -3.360 -14.441 11.359 1.00 90.25 90 ALA A C 1
ATOM 638 O O . ALA A 1 90 ? -3.673 -13.518 10.607 1.00 90.25 90 ALA A O 1
ATOM 639 N N . GLU A 1 91 ? -3.294 -15.704 10.942 1.00 90.56 91 GLU A N 1
ATOM 640 C CA . GLU A 1 91 ? -3.579 -16.127 9.570 1.00 90.56 91 GLU A CA 1
ATOM 641 C C . GLU A 1 91 ? -4.596 -17.270 9.553 1.00 90.56 91 GLU A C 1
ATOM 643 O O . GLU A 1 91 ? -4.561 -18.167 10.396 1.00 90.56 91 GLU A O 1
ATOM 648 N N . GLN A 1 92 ? -5.499 -17.254 8.572 1.00 88.19 92 GLN A N 1
ATOM 649 C CA . GLN A 1 92 ? -6.457 -18.327 8.329 1.00 88.19 92 GLN A CA 1
ATOM 650 C C . GLN A 1 92 ? -6.690 -18.499 6.822 1.00 88.19 92 GLN A C 1
ATOM 652 O O . GLN A 1 92 ? -7.510 -17.810 6.213 1.00 88.19 92 GLN A O 1
ATOM 657 N N . GLY A 1 93 ? -5.991 -19.460 6.212 1.00 88.75 93 GLY A N 1
ATOM 658 C CA . GLY A 1 93 ? -6.091 -19.715 4.773 1.00 88.75 93 GLY A CA 1
ATOM 659 C C . GLY A 1 93 ? -5.626 -18.506 3.954 1.00 88.75 93 GLY A C 1
ATOM 660 O O . GLY A 1 93 ? -4.487 -18.069 4.093 1.00 88.75 93 GLY A O 1
ATOM 661 N N . SER A 1 94 ? -6.504 -17.957 3.108 1.00 87.81 94 SER A N 1
ATOM 662 C CA . SER A 1 94 ? -6.227 -16.734 2.336 1.00 87.81 94 SER A CA 1
ATOM 663 C C . SER A 1 94 ? -6.415 -15.448 3.136 1.00 87.81 94 SER A C 1
ATOM 665 O O . SER A 1 94 ? -6.140 -14.375 2.608 1.00 87.81 94 SER A O 1
ATOM 667 N N . ARG A 1 95 ? -6.892 -15.530 4.382 1.00 89.62 95 ARG A N 1
ATOM 668 C CA . ARG A 1 95 ? -7.258 -14.367 5.190 1.00 89.62 95 ARG A CA 1
ATOM 669 C C . ARG A 1 95 ? -6.214 -14.095 6.258 1.00 89.62 95 ARG A C 1
ATOM 671 O O . ARG A 1 95 ? -5.639 -15.015 6.837 1.00 89.62 95 ARG A O 1
ATOM 678 N N . VAL A 1 96 ? -6.016 -12.821 6.546 1.00 90.88 96 VAL A N 1
ATOM 679 C CA . VAL A 1 96 ? -5.134 -12.326 7.600 1.00 90.88 96 VAL A CA 1
ATOM 680 C C . VAL A 1 96 ? -5.955 -11.511 8.586 1.00 90.88 96 VAL A C 1
ATOM 682 O O . VAL A 1 96 ? -6.800 -10.708 8.186 1.00 90.88 96 VAL A O 1
ATOM 685 N N . ARG A 1 97 ? -5.724 -11.733 9.878 1.00 91.88 97 ARG A N 1
ATOM 686 C CA . ARG A 1 97 ? -6.251 -10.898 10.956 1.00 91.88 97 ARG A CA 1
ATOM 687 C C . ARG A 1 97 ? -5.218 -9.829 11.246 1.00 91.88 97 ARG A C 1
ATOM 689 O O . ARG A 1 97 ? -4.067 -10.152 11.536 1.00 91.88 97 ARG A O 1
ATOM 696 N N . VAL A 1 98 ? -5.627 -8.575 11.151 1.00 91.81 98 VAL A N 1
ATOM 697 C CA . VAL A 1 98 ? -4.739 -7.425 11.254 1.00 91.81 98 VAL A CA 1
ATOM 698 C C . VAL A 1 98 ? -5.154 -6.505 12.394 1.00 91.81 98 VAL A C 1
ATOM 700 O O . VAL A 1 98 ? -6.341 -6.250 12.589 1.00 91.81 98 VAL A O 1
ATOM 703 N N . ALA A 1 99 ? -4.166 -5.990 13.122 1.00 92.75 99 ALA A N 1
ATOM 704 C CA . ALA A 1 99 ? -4.313 -4.882 14.053 1.00 92.75 99 ALA A CA 1
ATOM 705 C C . ALA A 1 99 ? -4.214 -3.562 13.298 1.00 92.75 99 ALA A C 1
ATOM 707 O O . ALA A 1 99 ? -3.160 -3.197 12.768 1.00 92.75 99 ALA A O 1
ATOM 708 N N . VAL A 1 100 ? -5.337 -2.852 13.266 1.00 90.88 100 VAL A N 1
ATOM 709 C CA . VAL A 1 100 ? -5.465 -1.515 12.707 1.00 90.88 100 VAL A CA 1
ATOM 710 C C . VAL A 1 100 ? -5.263 -0.505 13.824 1.00 90.88 100 VAL A C 1
ATOM 712 O O . VAL A 1 100 ? -5.933 -0.565 14.853 1.00 90.88 100 VAL A O 1
ATOM 715 N N . ARG A 1 101 ? -4.337 0.436 13.621 1.00 90.31 101 ARG A N 1
ATOM 716 C CA . ARG A 1 101 ? -4.020 1.487 14.593 1.00 90.31 101 ARG A CA 1
ATOM 717 C C . ARG A 1 101 ? -4.092 2.854 13.921 1.00 90.31 101 ARG A C 1
ATOM 719 O O . ARG A 1 101 ? -3.114 3.333 13.353 1.00 90.31 101 ARG A O 1
ATOM 726 N N . LEU A 1 102 ? -5.277 3.451 13.954 1.00 88.38 102 LEU A N 1
ATOM 727 C CA . LEU A 1 102 ? -5.536 4.810 13.489 1.00 88.38 102 LEU A CA 1
ATOM 728 C C . LEU A 1 102 ? -5.283 5.816 14.627 1.00 88.38 102 LEU A C 1
ATOM 730 O O . LEU A 1 102 ? -5.234 5.422 15.796 1.00 88.38 102 LEU A O 1
ATOM 734 N N . PRO A 1 103 ? -5.147 7.119 14.319 1.00 86.88 103 PRO A N 1
ATOM 735 C CA . PRO A 1 103 ? -4.984 8.151 15.344 1.00 86.88 103 PRO A CA 1
ATOM 736 C C . PRO A 1 103 ? -6.128 8.206 16.367 1.00 86.88 103 PRO A C 1
ATOM 738 O O . PRO A 1 103 ? -5.879 8.501 17.530 1.00 86.88 103 PRO A O 1
ATOM 741 N N . ASN A 1 104 ? -7.356 7.907 15.936 1.00 87.81 104 ASN A N 1
ATOM 742 C CA . ASN A 1 104 ? -8.591 8.008 16.719 1.00 87.81 104 ASN A CA 1
ATOM 743 C C . ASN A 1 104 ? -9.185 6.648 17.132 1.00 87.81 104 ASN A C 1
ATOM 745 O O . ASN A 1 104 ? -10.112 6.605 17.937 1.00 87.81 104 ASN A O 1
ATOM 749 N N . ALA A 1 105 ? -8.681 5.531 16.600 1.00 91.12 105 ALA A N 1
ATOM 750 C CA . ALA A 1 105 ? -9.252 4.211 16.854 1.00 91.12 105 ALA A CA 1
ATOM 751 C C . ALA A 1 105 ? -8.237 3.084 16.671 1.00 91.12 105 ALA A C 1
ATOM 753 O O . ALA A 1 105 ? -7.372 3.127 15.795 1.00 91.12 105 ALA A O 1
ATOM 754 N N . ARG A 1 106 ? -8.386 2.022 17.461 1.00 93.50 106 ARG A N 1
ATOM 755 C CA . ARG A 1 106 ? -7.638 0.772 17.301 1.00 93.50 106 ARG A CA 1
ATOM 756 C C . ARG A 1 106 ? -8.610 -0.386 17.273 1.00 93.50 106 ARG A C 1
ATOM 758 O O . ARG A 1 106 ? -9.468 -0.457 18.142 1.00 93.50 106 ARG A O 1
ATOM 765 N N . PHE A 1 107 ? -8.493 -1.277 16.298 1.00 92.50 107 PHE A N 1
ATOM 766 C CA . PHE A 1 107 ? -9.400 -2.417 16.172 1.00 92.50 107 PHE A CA 1
ATOM 767 C C . PHE A 1 107 ? -8.797 -3.548 15.341 1.00 92.50 107 PHE A C 1
ATOM 769 O O . PHE A 1 107 ? -7.844 -3.351 14.583 1.00 92.50 107 PHE A O 1
ATOM 776 N N . LEU A 1 108 ? -9.360 -4.744 15.488 1.00 92.06 108 LEU A N 1
ATOM 777 C CA . LEU A 1 108 ? -8.999 -5.914 14.700 1.00 92.06 108 LEU A CA 1
ATOM 778 C C . LEU A 1 108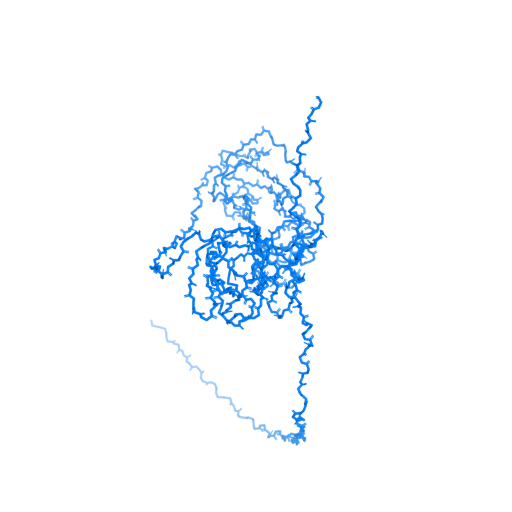 ? -9.959 -6.116 13.531 1.00 92.06 108 LEU A C 1
ATOM 780 O O . LEU A 1 108 ? -11.177 -5.966 13.648 1.00 92.06 108 LEU A O 1
ATOM 784 N N . ALA A 1 109 ? -9.393 -6.489 12.389 1.00 91.25 109 ALA A N 1
ATOM 785 C CA . ALA A 1 109 ? -10.151 -6.799 11.187 1.00 91.25 109 ALA A CA 1
ATOM 786 C C . ALA A 1 109 ? -9.551 -8.002 10.459 1.00 91.25 109 ALA A C 1
ATOM 788 O O . ALA A 1 109 ? -8.347 -8.249 10.506 1.00 91.25 109 ALA A O 1
ATOM 789 N N . TRP A 1 110 ? -10.397 -8.736 9.749 1.00 90.88 110 TRP A N 1
ATOM 790 C CA . TRP A 1 110 ? -9.996 -9.731 8.769 1.00 90.88 110 TRP A CA 1
ATOM 791 C C . TRP A 1 110 ? -9.952 -9.108 7.377 1.00 90.88 110 TRP A C 1
ATOM 793 O O . TRP A 1 110 ? -10.883 -8.427 6.947 1.00 90.88 110 TRP A O 1
ATOM 803 N N . SER A 1 111 ? -8.886 -9.396 6.644 1.00 89.50 111 SER A N 1
ATOM 804 C CA . SER A 1 111 ? -8.707 -8.990 5.253 1.00 89.50 111 SER A CA 1
ATOM 805 C C . SER A 1 111 ? -8.189 -10.165 4.424 1.00 89.50 111 SER A C 1
ATOM 807 O O . SER A 1 111 ? -7.648 -11.132 4.962 1.00 89.50 111 SER A O 1
ATOM 809 N N . GLU A 1 112 ? -8.361 -10.106 3.107 1.00 88.94 112 GLU A N 1
ATOM 810 C CA . GLU A 1 112 ? -7.689 -11.038 2.206 1.00 88.94 112 GLU A CA 1
ATOM 811 C C . GLU A 1 112 ? -6.190 -10.731 2.162 1.00 88.94 112 GLU A C 1
ATOM 813 O O . GLU A 1 112 ? -5.779 -9.594 1.941 1.00 88.94 112 GLU A O 1
ATOM 818 N N . ARG A 1 113 ? -5.345 -11.758 2.263 1.00 88.12 113 ARG A N 1
ATOM 819 C CA . ARG A 1 113 ? -3.881 -11.644 2.148 1.00 88.12 113 ARG A CA 1
ATOM 820 C C . ARG A 1 113 ? -3.458 -10.974 0.841 1.00 88.12 113 ARG A C 1
ATOM 822 O O . ARG A 1 113 ? -2.448 -10.284 0.798 1.00 88.12 113 ARG A O 1
ATOM 829 N N . ALA A 1 114 ? -4.253 -11.128 -0.220 1.00 84.88 114 ALA A N 1
ATOM 830 C CA . ALA A 1 114 ? -4.037 -10.469 -1.508 1.00 84.88 114 ALA A CA 1
ATOM 831 C C . ALA A 1 114 ? -4.151 -8.928 -1.453 1.00 84.88 114 ALA A C 1
ATOM 833 O O . ALA A 1 114 ? -3.703 -8.250 -2.380 1.00 84.88 114 ALA A O 1
ATOM 834 N N . GLN A 1 115 ? -4.743 -8.368 -0.394 1.00 87.25 115 GLN A N 1
ATOM 835 C CA . GLN A 1 115 ? -4.784 -6.926 -0.144 1.00 87.25 115 GLN A CA 1
ATOM 836 C C . GLN A 1 115 ? -3.512 -6.415 0.546 1.00 87.25 115 GLN A C 1
ATOM 838 O O . GLN A 1 115 ? -3.248 -5.212 0.501 1.00 87.25 115 GLN A O 1
ATOM 843 N N . LEU A 1 116 ? -2.700 -7.293 1.148 1.00 89.69 116 LEU A N 1
ATOM 844 C CA . LEU A 1 116 ? -1.397 -6.907 1.677 1.00 89.69 116 LEU A CA 1
ATOM 845 C C . LEU A 1 116 ? -0.424 -6.627 0.531 1.00 89.69 116 LEU A C 1
ATOM 847 O O . LEU A 1 116 ? -0.267 -7.414 -0.411 1.00 89.69 116 LEU A O 1
ATOM 851 N N . PHE A 1 117 ? 0.282 -5.511 0.647 1.00 89.88 117 PHE A N 1
ATOM 852 C CA . PHE A 1 117 ? 1.450 -5.256 -0.172 1.00 89.88 117 PHE A CA 1
ATOM 853 C C . PHE A 1 117 ? 2.539 -6.275 0.167 1.00 89.88 117 PHE A C 1
ATOM 855 O O . PHE A 1 117 ? 2.729 -6.676 1.315 1.00 89.88 117 PHE A O 1
ATOM 862 N N . ALA A 1 118 ? 3.272 -6.696 -0.856 1.00 91.94 118 ALA A N 1
ATOM 863 C CA . ALA A 1 118 ? 4.570 -7.301 -0.649 1.00 91.94 118 ALA A CA 1
ATOM 864 C C . ALA A 1 118 ? 5.576 -6.187 -0.367 1.00 91.94 118 ALA A C 1
ATOM 866 O O . ALA A 1 118 ? 5.538 -5.136 -1.009 1.00 91.94 118 ALA A O 1
ATOM 867 N N . MET A 1 119 ? 6.501 -6.433 0.544 1.00 92.38 119 MET A N 1
ATOM 868 C CA . MET A 1 119 ? 7.639 -5.560 0.771 1.00 92.38 119 MET A CA 1
ATOM 869 C C . MET A 1 119 ? 8.838 -6.138 0.038 1.00 92.38 119 MET A C 1
ATOM 871 O O . MET A 1 119 ? 9.142 -7.321 0.174 1.00 92.38 119 MET A O 1
ATOM 875 N N . MET A 1 120 ? 9.531 -5.317 -0.741 1.00 93.12 120 MET A N 1
ATOM 876 C CA . MET A 1 120 ? 10.818 -5.706 -1.299 1.00 93.12 120 MET A CA 1
ATOM 877 C C . MET A 1 120 ? 11.804 -5.867 -0.140 1.00 93.12 120 MET A C 1
ATOM 879 O O . MET A 1 120 ? 12.112 -4.901 0.550 1.00 93.12 120 MET A O 1
ATOM 883 N N . VAL A 1 121 ? 12.296 -7.074 0.115 1.00 92.69 121 VAL A N 1
ATOM 884 C CA . VAL A 1 121 ? 13.316 -7.320 1.155 1.00 92.69 121 VAL A CA 1
ATOM 885 C C . VAL A 1 121 ? 14.733 -7.215 0.600 1.00 92.69 121 VAL A C 1
ATOM 887 O O . VAL A 1 121 ? 15.693 -7.103 1.355 1.00 92.69 121 VAL A O 1
ATOM 890 N N . ARG A 1 122 ? 14.867 -7.231 -0.729 1.00 90.94 122 ARG A N 1
ATOM 891 C CA . ARG A 1 122 ? 16.116 -7.005 -1.457 1.00 90.94 122 ARG A CA 1
ATOM 892 C C . ARG A 1 122 ? 15.835 -6.108 -2.648 1.00 90.94 122 ARG A C 1
ATOM 894 O O . ARG A 1 122 ? 14.755 -6.178 -3.230 1.00 90.94 122 ARG A O 1
ATOM 901 N N . GLU A 1 123 ? 16.812 -5.293 -3.019 1.00 91.88 123 GLU A N 1
ATOM 902 C CA . GLU A 1 123 ? 16.752 -4.577 -4.288 1.00 91.88 123 GLU A CA 1
ATOM 903 C C . GLU A 1 123 ? 16.697 -5.583 -5.445 1.00 91.88 123 GLU A C 1
ATOM 905 O O . GLU A 1 123 ? 17.437 -6.572 -5.463 1.00 91.88 123 GLU A O 1
ATOM 910 N N . HIS A 1 124 ? 15.804 -5.346 -6.405 1.00 93.44 124 HIS A N 1
ATOM 911 C CA . HIS A 1 124 ? 15.718 -6.182 -7.590 1.00 93.44 124 HIS A CA 1
ATOM 912 C C . HIS A 1 124 ? 15.324 -5.394 -8.832 1.00 93.44 124 HIS A C 1
ATOM 914 O O . HIS A 1 124 ? 14.446 -4.526 -8.812 1.00 93.44 124 HIS A O 1
ATOM 920 N N . ARG A 1 125 ? 15.953 -5.751 -9.949 1.00 94.31 125 ARG A N 1
ATOM 921 C CA . ARG A 1 125 ? 15.590 -5.243 -11.264 1.00 94.31 125 ARG A CA 1
ATOM 922 C C . ARG A 1 125 ? 14.288 -5.885 -11.729 1.00 94.31 125 ARG A C 1
ATOM 924 O O . ARG A 1 125 ? 14.163 -7.101 -11.735 1.00 94.31 125 ARG A O 1
ATOM 931 N N . ILE A 1 126 ? 13.339 -5.080 -12.186 1.00 93.62 126 ILE A N 1
ATOM 932 C CA . ILE A 1 126 ? 12.052 -5.575 -12.670 1.00 93.62 126 ILE A CA 1
ATOM 933 C C . ILE A 1 126 ? 12.231 -6.273 -14.020 1.00 93.62 126 ILE A C 1
ATOM 935 O O . ILE A 1 126 ? 12.603 -5.655 -15.027 1.00 93.62 126 ILE A O 1
ATOM 939 N N . ALA A 1 127 ? 11.940 -7.571 -14.034 1.00 93.62 127 ALA A N 1
ATOM 940 C CA . ALA A 1 127 ? 12.067 -8.420 -15.204 1.00 93.62 127 ALA A CA 1
ATOM 941 C C . ALA A 1 127 ? 10.792 -8.384 -16.068 1.00 93.62 127 ALA A C 1
ATOM 943 O O . ALA A 1 127 ? 9.676 -8.357 -15.547 1.00 93.62 127 ALA A O 1
ATOM 944 N N . PRO A 1 128 ? 10.893 -8.420 -17.406 1.00 91.12 128 PRO A N 1
ATOM 945 C CA . PRO A 1 128 ? 9.714 -8.492 -18.268 1.00 91.12 128 PRO A CA 1
ATOM 946 C C . PRO A 1 128 ? 9.011 -9.856 -18.209 1.00 91.12 128 PRO A C 1
ATOM 948 O O . PRO A 1 128 ? 7.827 -9.956 -18.534 1.00 91.12 128 PRO A O 1
ATOM 951 N N . ARG A 1 129 ? 9.735 -10.915 -17.827 1.00 93.25 129 ARG A N 1
ATOM 952 C CA . ARG A 1 129 ? 9.267 -12.304 -17.778 1.00 93.25 129 ARG A CA 1
ATOM 953 C C . ARG A 1 129 ? 9.852 -13.014 -16.552 1.00 93.25 129 ARG A C 1
ATOM 955 O O . ARG A 1 129 ? 10.939 -12.642 -16.119 1.00 93.25 129 ARG A O 1
ATOM 962 N N . PRO A 1 130 ? 9.169 -14.036 -16.012 1.00 94.19 130 PRO A N 1
ATOM 963 C CA . PRO A 1 130 ? 9.732 -14.842 -14.936 1.00 94.19 130 PRO A CA 1
ATOM 964 C C . PRO A 1 130 ? 10.965 -15.604 -15.440 1.00 94.19 130 PRO A C 1
ATOM 966 O O . PRO A 1 130 ? 10.989 -16.052 -16.588 1.00 94.19 130 PRO A O 1
ATOM 969 N N . GLY A 1 131 ? 11.985 -15.724 -14.593 1.00 91.06 131 GLY A N 1
ATOM 970 C CA . GLY A 1 131 ? 13.272 -16.354 -14.912 1.00 91.06 131 GLY A CA 1
ATOM 971 C C . GLY A 1 131 ? 14.285 -15.438 -15.605 1.00 91.06 131 GLY A C 1
ATOM 972 O O . GLY A 1 131 ? 15.445 -15.816 -15.748 1.00 91.06 131 GLY A O 1
ATOM 973 N N . ASP A 1 132 ? 13.883 -14.236 -16.023 1.00 88.06 132 ASP A N 1
ATOM 974 C CA . ASP A 1 132 ? 14.801 -13.275 -16.627 1.00 88.06 132 ASP A CA 1
ATOM 975 C C . ASP A 1 132 ? 15.524 -12.488 -15.529 1.00 88.06 132 ASP A C 1
ATOM 977 O O . ASP A 1 132 ? 15.003 -11.524 -14.976 1.00 88.06 132 ASP A O 1
ATOM 981 N N . HIS A 1 133 ? 16.745 -12.905 -15.204 1.00 77.75 133 HIS A N 1
ATOM 982 C CA . HIS A 1 133 ? 17.611 -12.170 -14.279 1.00 77.75 133 HIS A CA 1
ATOM 983 C C . HIS A 1 133 ? 18.183 -10.880 -14.894 1.00 77.75 133 HIS A C 1
ATOM 985 O O . HIS A 1 133 ? 18.803 -10.088 -14.186 1.00 77.75 133 HIS A O 1
ATOM 991 N N . GLY A 1 134 ? 17.939 -10.649 -16.191 1.00 62.81 134 GLY A N 1
ATOM 992 C CA . GLY A 1 134 ? 18.429 -9.519 -16.960 1.00 62.81 134 GLY A CA 1
ATOM 993 C C . GLY A 1 134 ? 19.933 -9.598 -17.214 1.00 62.81 134 GLY A C 1
ATOM 994 O O . GLY A 1 134 ? 20.741 -9.652 -16.294 1.00 62.81 134 GLY A O 1
ATOM 995 N N . MET A 1 135 ? 20.343 -9.501 -18.477 1.00 61.34 135 MET A N 1
ATOM 996 C CA . MET A 1 135 ? 21.716 -9.089 -18.790 1.00 61.34 135 MET A CA 1
ATOM 997 C C . MET A 1 135 ? 21.941 -7.676 -18.225 1.00 61.34 135 MET A C 1
ATOM 999 O O . MET A 1 135 ? 21.012 -6.859 -18.306 1.00 61.34 135 MET A O 1
ATOM 1003 N N . PRO A 1 136 ? 23.123 -7.349 -17.670 1.00 67.06 136 PRO A N 1
ATOM 1004 C CA . PRO A 1 136 ? 23.410 -6.002 -17.193 1.00 67.06 136 PRO A CA 1
ATOM 1005 C C . PRO A 1 136 ? 23.229 -5.032 -18.362 1.00 67.06 136 PRO A C 1
ATOM 1007 O O . PRO A 1 136 ? 23.986 -5.045 -19.327 1.00 67.06 136 PRO A O 1
ATOM 1010 N N . SER A 1 137 ? 22.171 -4.228 -18.310 1.00 78.19 137 SER A N 1
ATOM 1011 C CA . SER A 1 137 ? 21.939 -3.172 -19.284 1.00 78.19 137 SER A CA 1
ATOM 1012 C C . SER A 1 137 ? 21.717 -1.879 -18.539 1.00 78.19 137 SER A C 1
ATOM 1014 O O . SER A 1 137 ? 21.032 -1.842 -17.513 1.00 78.19 137 SER A O 1
ATOM 1016 N N . GLU A 1 138 ? 22.246 -0.805 -19.103 1.00 84.56 138 GLU A N 1
ATOM 1017 C CA . GLU A 1 138 ? 22.135 0.519 -18.508 1.00 84.56 138 GLU A CA 1
ATOM 1018 C C . GLU A 1 138 ? 20.678 0.963 -18.347 1.00 84.56 138 GLU A C 1
ATOM 1020 O O . GLU A 1 138 ? 20.354 1.604 -17.355 1.00 84.56 138 GLU A O 1
ATOM 1025 N N . ASN A 1 139 ? 19.782 0.533 -19.244 1.00 91.75 139 ASN A N 1
ATOM 1026 C CA . ASN A 1 139 ? 18.359 0.864 -19.174 1.00 91.75 139 ASN A CA 1
ATOM 1027 C C . ASN A 1 139 ? 17.578 -0.189 -18.392 1.00 91.75 139 ASN A C 1
ATOM 1029 O O . ASN A 1 139 ? 17.534 -1.366 -18.760 1.00 91.75 139 ASN A O 1
ATOM 1033 N N . HIS A 1 140 ? 16.944 0.210 -17.303 1.00 93.38 140 HIS A N 1
ATOM 1034 C CA . HIS A 1 140 ? 16.199 -0.689 -16.439 1.00 93.38 140 HIS A CA 1
ATOM 1035 C C . HIS A 1 140 ? 15.291 0.078 -15.482 1.00 93.38 140 HIS A C 1
ATOM 1037 O O . HIS A 1 140 ? 15.410 1.289 -15.323 1.00 93.38 140 HIS A O 1
ATOM 1043 N N . ALA A 1 141 ? 14.391 -0.658 -14.834 1.00 94.25 141 ALA A N 1
ATOM 1044 C CA . ALA A 1 141 ? 13.727 -0.217 -13.621 1.00 94.25 141 ALA A CA 1
ATOM 1045 C C . ALA A 1 141 ? 14.110 -1.186 -12.501 1.00 94.25 141 ALA A C 1
ATOM 1047 O O . ALA A 1 141 ? 14.052 -2.403 -12.694 1.00 94.25 141 ALA A O 1
ATOM 1048 N N . THR A 1 142 ? 14.511 -0.651 -11.359 1.00 94.50 142 THR A N 1
ATOM 1049 C CA . THR A 1 142 ? 14.915 -1.403 -10.174 1.00 94.50 142 THR A CA 1
ATOM 1050 C C . THR A 1 142 ? 14.103 -0.908 -8.998 1.00 94.50 142 THR A C 1
ATOM 1052 O O . THR A 1 142 ? 14.061 0.291 -8.739 1.00 94.50 142 THR A O 1
ATOM 1055 N N . VAL A 1 143 ? 13.455 -1.832 -8.297 1.00 93.75 143 VAL A N 1
ATOM 1056 C CA . VAL A 1 143 ? 12.718 -1.528 -7.072 1.00 93.75 143 VAL A CA 1
ATOM 1057 C C . VAL A 1 143 ? 13.614 -1.896 -5.894 1.00 93.75 143 VAL A C 1
ATOM 1059 O O . VAL A 1 143 ? 14.141 -3.009 -5.827 1.00 93.75 143 VAL A O 1
ATOM 1062 N N . ARG A 1 144 ? 13.823 -0.940 -4.993 1.00 92.75 144 ARG A N 1
ATOM 1063 C CA . ARG A 1 144 ? 14.742 -1.062 -3.861 1.00 92.75 144 ARG A CA 1
ATOM 1064 C C . ARG A 1 144 ? 14.114 -1.816 -2.696 1.00 92.75 144 ARG A C 1
ATOM 1066 O O . ARG A 1 144 ? 12.893 -1.900 -2.568 1.00 92.75 144 ARG A O 1
ATOM 1073 N N . ALA A 1 145 ? 14.970 -2.343 -1.824 1.00 90.81 145 ALA A N 1
ATOM 1074 C CA . ALA A 1 145 ? 14.528 -2.904 -0.555 1.00 90.81 145 ALA A CA 1
ATOM 1075 C C . ALA A 1 145 ? 13.764 -1.846 0.269 1.00 90.81 145 ALA A C 1
ATOM 1077 O O . ALA A 1 145 ? 14.135 -0.676 0.302 1.00 90.81 145 ALA A O 1
ATOM 1078 N N . GLY A 1 146 ? 12.690 -2.261 0.932 1.00 88.12 146 GLY A N 1
ATOM 1079 C CA . GLY A 1 146 ? 11.770 -1.407 1.680 1.00 88.12 146 GLY A CA 1
ATOM 1080 C C . GLY A 1 146 ? 10.592 -0.865 0.865 1.00 88.12 146 GLY A C 1
ATOM 1081 O O . GLY A 1 146 ? 9.636 -0.379 1.473 1.00 88.12 146 GLY A O 1
ATOM 1082 N N . ALA A 1 147 ? 10.614 -0.976 -0.467 1.00 90.69 147 ALA A N 1
ATOM 1083 C CA . ALA A 1 147 ? 9.505 -0.546 -1.311 1.00 90.69 147 ALA A CA 1
ATOM 1084 C C . ALA A 1 147 ? 8.294 -1.485 -1.182 1.00 90.69 147 ALA A C 1
ATOM 1086 O O . ALA A 1 147 ? 8.437 -2.709 -1.155 1.00 90.69 147 ALA A O 1
ATOM 1087 N N . ALA A 1 148 ? 7.096 -0.903 -1.154 1.00 91.38 148 ALA A N 1
ATOM 1088 C CA . ALA A 1 148 ? 5.838 -1.641 -1.153 1.00 91.38 148 ALA A CA 1
ATOM 1089 C C . ALA A 1 148 ? 5.363 -1.889 -2.588 1.00 91.38 148 ALA A C 1
ATOM 1091 O O . ALA A 1 148 ? 5.270 -0.958 -3.391 1.00 91.38 148 ALA A O 1
ATOM 1092 N N . VAL A 1 149 ? 5.025 -3.134 -2.914 1.00 92.94 149 VAL A N 1
ATOM 1093 C CA . VAL A 1 149 ? 4.552 -3.528 -4.244 1.00 92.94 149 VAL A CA 1
ATOM 1094 C C . VAL A 1 149 ? 3.304 -4.401 -4.155 1.00 92.94 149 VAL A C 1
ATOM 1096 O O . VAL A 1 149 ? 3.144 -5.211 -3.243 1.00 92.94 149 VAL A O 1
ATOM 1099 N N . ARG A 1 150 ? 2.389 -4.256 -5.113 1.00 90.62 150 ARG A N 1
ATOM 1100 C CA . ARG A 1 150 ? 1.219 -5.136 -5.228 1.00 90.62 150 ARG A CA 1
ATOM 1101 C C . ARG A 1 150 ? 1.596 -6.410 -5.961 1.00 90.62 150 ARG A C 1
ATOM 1103 O O . ARG A 1 150 ? 2.215 -6.332 -7.017 1.00 90.62 150 ARG A O 1
ATOM 1110 N N . ARG A 1 151 ? 1.164 -7.566 -5.455 1.00 90.19 151 ARG A N 1
ATOM 1111 C CA . ARG A 1 151 ? 1.242 -8.841 -6.183 1.00 90.19 151 ARG A CA 1
ATOM 1112 C C . ARG A 1 151 ? 0.113 -8.892 -7.214 1.00 90.19 151 ARG A C 1
ATOM 1114 O O . ARG A 1 151 ? -1.036 -8.621 -6.878 1.00 90.19 151 ARG A O 1
ATOM 1121 N N . LEU A 1 152 ? 0.442 -9.204 -8.463 1.00 88.44 152 LEU A N 1
ATOM 1122 C CA . LEU A 1 152 ? -0.510 -9.261 -9.577 1.00 88.44 152 LEU A CA 1
ATOM 1123 C C . LEU A 1 152 ? -0.708 -10.678 -10.114 1.00 88.44 152 LEU A C 1
ATOM 1125 O O . LEU A 1 152 ? -1.803 -11.030 -10.536 1.00 88.44 152 LEU A O 1
ATOM 1129 N N . ALA A 1 153 ? 0.359 -11.471 -10.145 1.00 91.38 153 ALA A N 1
ATOM 1130 C CA . ALA A 1 153 ? 0.344 -12.856 -10.596 1.00 91.38 153 ALA A CA 1
ATOM 1131 C C . ALA A 1 153 ? 1.538 -13.598 -9.994 1.00 91.38 153 ALA A C 1
ATOM 1133 O O . ALA A 1 153 ? 2.507 -12.973 -9.568 1.00 91.38 153 ALA A O 1
ATOM 1134 N N . HIS A 1 154 ? 1.488 -14.922 -10.005 1.00 92.94 154 HIS A N 1
ATOM 1135 C CA . HIS A 1 154 ? 2.575 -15.777 -9.549 1.00 92.94 154 HIS A CA 1
ATOM 1136 C C . HIS A 1 154 ? 2.805 -16.889 -10.574 1.00 92.94 154 HIS A C 1
ATOM 1138 O O . HIS A 1 154 ? 1.851 -17.376 -11.187 1.00 92.94 154 HIS A O 1
ATOM 1144 N N . LYS A 1 155 ? 4.070 -17.236 -10.806 1.00 94.88 155 LYS A N 1
ATOM 1145 C CA . LYS A 1 155 ? 4.483 -18.309 -11.708 1.00 94.88 155 LYS A CA 1
ATOM 1146 C C . LYS A 1 155 ? 5.851 -18.832 -11.279 1.00 94.88 155 LYS A C 1
ATOM 1148 O O . LYS A 1 155 ? 6.831 -18.090 -11.319 1.00 94.88 155 LYS A O 1
ATOM 1153 N N . ASP A 1 156 ? 5.912 -20.120 -10.955 1.00 95.38 156 ASP A N 1
ATOM 1154 C CA . ASP A 1 156 ? 7.117 -20.794 -10.465 1.00 95.38 156 ASP A CA 1
ATOM 1155 C C . ASP A 1 156 ? 7.698 -20.055 -9.243 1.00 95.38 156 ASP A C 1
ATOM 1157 O O . ASP A 1 156 ? 6.956 -19.759 -8.322 1.00 95.38 156 ASP A O 1
ATOM 1161 N N . ALA A 1 157 ? 8.990 -19.724 -9.214 1.00 96.00 157 ALA A N 1
ATOM 1162 C CA . ALA A 1 157 ? 9.613 -18.980 -8.107 1.00 96.00 157 ALA A CA 1
ATOM 1163 C C . ALA A 1 157 ? 9.581 -17.446 -8.292 1.00 96.00 157 ALA A C 1
ATOM 1165 O O . ALA A 1 157 ? 10.487 -16.736 -7.837 1.00 96.00 157 ALA A O 1
ATOM 1166 N N . TRP A 1 158 ? 8.608 -16.941 -9.055 1.00 97.50 158 TRP A N 1
ATOM 1167 C CA . TRP A 1 158 ? 8.521 -15.537 -9.437 1.00 97.50 158 TRP A CA 1
ATOM 1168 C C . TRP A 1 158 ? 7.121 -14.977 -9.236 1.00 97.50 158 TRP A C 1
ATOM 1170 O O . TRP A 1 158 ? 6.103 -15.583 -9.580 1.00 97.50 158 TRP A O 1
ATOM 1180 N N . THR A 1 159 ? 7.084 -13.729 -8.793 1.00 96.06 159 THR A N 1
ATOM 1181 C CA . THR A 1 159 ? 5.860 -12.968 -8.604 1.00 96.06 159 THR A CA 1
ATOM 1182 C C . THR A 1 159 ? 5.874 -11.751 -9.515 1.00 96.06 159 THR A C 1
ATOM 1184 O O . THR A 1 159 ? 6.828 -10.970 -9.544 1.00 96.06 159 THR A O 1
ATOM 1187 N N . LYS A 1 160 ? 4.793 -11.573 -10.276 1.00 95.50 160 LYS A N 1
ATOM 1188 C CA . LYS A 1 160 ? 4.537 -10.339 -11.008 1.00 95.50 160 LYS A CA 1
ATOM 1189 C C . LYS A 1 160 ? 4.069 -9.292 -10.014 1.00 95.50 160 LYS A C 1
ATOM 1191 O O . LYS A 1 160 ? 3.075 -9.503 -9.318 1.00 95.50 160 LYS A O 1
ATOM 1196 N N . VAL A 1 161 ? 4.762 -8.168 -9.967 1.00 95.12 161 VAL A N 1
ATOM 1197 C CA . VAL A 1 161 ? 4.509 -7.073 -9.042 1.00 95.12 161 VAL A CA 1
ATOM 1198 C C . VAL A 1 161 ? 4.218 -5.772 -9.773 1.00 95.12 161 VAL A C 1
ATOM 1200 O O . VAL A 1 161 ? 4.641 -5.572 -10.913 1.00 95.12 161 VAL A O 1
ATOM 1203 N N . ARG A 1 162 ? 3.518 -4.873 -9.083 1.00 92.94 162 ARG A N 1
ATOM 1204 C CA . ARG A 1 162 ? 3.359 -3.473 -9.467 1.00 92.94 162 ARG A CA 1
ATOM 1205 C C . ARG A 1 162 ? 3.793 -2.565 -8.329 1.00 92.94 162 ARG A C 1
ATOM 1207 O O . ARG A 1 162 ? 3.205 -2.603 -7.250 1.00 92.94 162 ARG A O 1
ATOM 1214 N N . TYR A 1 163 ? 4.798 -1.744 -8.590 1.00 92.75 163 TYR A N 1
ATOM 1215 C CA . TYR A 1 163 ? 5.151 -0.601 -7.760 1.00 92.75 163 TYR A CA 1
ATOM 1216 C C . TYR A 1 163 ? 4.342 0.617 -8.215 1.00 92.75 163 TYR A C 1
ATOM 1218 O O . TYR A 1 163 ? 4.216 0.846 -9.419 1.00 92.75 163 TYR A O 1
ATOM 1226 N N . SER A 1 164 ? 3.819 1.398 -7.270 1.00 87.38 164 SER A N 1
ATOM 1227 C CA . SER A 1 164 ? 3.050 2.617 -7.546 1.00 87.38 164 SER A CA 1
ATOM 1228 C C . SER A 1 164 ? 3.548 3.758 -6.656 1.00 87.38 164 SER A C 1
ATOM 1230 O O . SER A 1 164 ? 3.149 3.868 -5.499 1.00 87.38 164 SER A O 1
ATOM 1232 N N . GLY A 1 165 ? 4.425 4.601 -7.205 1.00 86.69 165 GLY A N 1
ATOM 1233 C CA . GLY A 1 165 ? 4.936 5.816 -6.565 1.00 86.69 165 GLY A CA 1
ATOM 1234 C C . GLY A 1 165 ? 4.779 7.028 -7.483 1.00 86.69 165 GLY A C 1
ATOM 1235 O O . GLY A 1 165 ? 3.708 7.256 -8.039 1.00 86.69 165 GLY A O 1
ATOM 1236 N N . VAL A 1 166 ? 5.854 7.798 -7.683 1.00 87.06 166 VAL A N 1
ATOM 1237 C CA . VAL A 1 166 ? 5.913 8.810 -8.761 1.00 87.06 166 VAL A CA 1
ATOM 1238 C C . VAL A 1 166 ? 5.752 8.148 -10.135 1.00 87.06 166 VAL A C 1
ATOM 1240 O O . VAL A 1 166 ? 5.089 8.680 -11.029 1.00 87.06 166 VAL A O 1
ATOM 1243 N N . PHE A 1 167 ? 6.316 6.949 -10.265 1.00 90.81 167 PHE A N 1
ATOM 1244 C CA . PHE A 1 167 ? 6.171 6.075 -11.416 1.00 90.81 167 PHE A CA 1
ATOM 1245 C C . PHE A 1 167 ? 5.404 4.810 -11.036 1.00 90.81 167 PHE A C 1
ATOM 1247 O O . PHE A 1 167 ? 5.565 4.275 -9.936 1.00 90.81 167 PHE A O 1
ATOM 1254 N N . GLU A 1 168 ? 4.617 4.308 -11.978 1.00 92.00 168 GLU A N 1
ATOM 1255 C CA . GLU A 1 168 ? 4.125 2.941 -11.981 1.00 92.00 168 GLU A CA 1
ATOM 1256 C C . GLU A 1 168 ? 5.108 2.053 -12.750 1.00 92.00 168 GLU A C 1
ATOM 1258 O O . GLU A 1 168 ? 5.445 2.329 -13.906 1.00 92.00 168 GLU A O 1
ATOM 1263 N N . VAL A 1 169 ? 5.559 0.979 -12.106 1.00 93.31 169 VAL A N 1
ATOM 1264 C CA . VAL A 1 169 ? 6.438 -0.030 -12.705 1.00 93.31 169 VAL A CA 1
ATOM 1265 C C . VAL A 1 169 ? 5.820 -1.399 -12.490 1.00 93.31 169 VAL A C 1
ATOM 1267 O O . VAL A 1 169 ? 5.464 -1.754 -11.368 1.00 93.31 169 VAL A O 1
ATOM 1270 N N . GLU A 1 170 ? 5.715 -2.180 -13.562 1.00 94.62 170 GLU A N 1
ATOM 1271 C CA . GLU A 1 170 ? 5.163 -3.531 -13.533 1.00 94.62 170 GLU A CA 1
ATOM 1272 C C . GLU A 1 170 ? 6.136 -4.531 -14.162 1.00 94.62 170 GLU A C 1
ATOM 1274 O O . GLU A 1 170 ? 6.700 -4.289 -15.229 1.00 94.62 170 GLU A O 1
ATOM 1279 N N . GLY A 1 171 ? 6.294 -5.686 -13.520 1.00 95.25 171 GLY A N 1
ATOM 1280 C CA . GLY A 1 171 ? 7.043 -6.816 -14.061 1.00 95.25 171 GLY A CA 1
ATOM 1281 C C . GLY A 1 171 ? 7.275 -7.888 -13.007 1.00 95.25 171 GLY A C 1
ATOM 1282 O O . GLY A 1 171 ? 6.553 -7.947 -12.023 1.00 95.25 171 GLY A O 1
ATOM 1283 N N . TRP A 1 172 ? 8.238 -8.770 -13.229 1.00 96.75 172 TRP A N 1
ATOM 1284 C CA . TRP A 1 172 ? 8.487 -9.948 -12.408 1.00 96.75 172 TRP A CA 1
ATOM 1285 C C . TRP A 1 172 ? 9.696 -9.747 -11.499 1.00 96.75 172 TRP A C 1
ATOM 1287 O O . TRP A 1 172 ? 10.702 -9.169 -11.909 1.00 96.75 172 TRP A O 1
ATOM 1297 N N . VAL A 1 173 ? 9.589 -10.255 -10.276 1.00 96.56 173 VAL A N 1
ATOM 1298 C CA . VAL A 1 173 ? 10.681 -10.365 -9.302 1.00 96.56 173 VAL A CA 1
ATOM 1299 C C . VAL A 1 173 ? 10.685 -11.783 -8.721 1.00 96.56 173 VAL A C 1
ATOM 1301 O O . VAL A 1 173 ? 9.623 -12.412 -8.678 1.00 96.56 173 VAL A O 1
ATOM 1304 N N . PRO A 1 174 ? 11.838 -12.321 -8.296 1.00 96.75 174 PRO A N 1
ATOM 1305 C CA . PRO A 1 174 ? 11.887 -13.615 -7.639 1.00 96.75 174 PRO A CA 1
ATOM 1306 C C . PRO A 1 174 ? 11.219 -13.514 -6.269 1.00 96.75 174 PRO A C 1
ATOM 1308 O O . PRO A 1 174 ? 11.335 -12.492 -5.590 1.00 96.75 174 PRO A O 1
ATOM 1311 N N . ASP A 1 175 ? 10.575 -14.586 -5.822 1.00 95.62 175 ASP A N 1
ATOM 1312 C CA . ASP A 1 175 ? 9.859 -14.582 -4.540 1.00 95.62 175 ASP A CA 1
ATOM 1313 C C . ASP A 1 175 ? 10.793 -14.300 -3.357 1.00 95.62 175 ASP A C 1
ATOM 1315 O O . ASP A 1 175 ? 10.409 -13.632 -2.404 1.00 95.62 175 ASP A O 1
ATOM 1319 N N . ALA A 1 176 ? 12.060 -14.709 -3.463 1.00 94.75 176 ALA A N 1
ATOM 1320 C CA . ALA A 1 176 ? 13.102 -14.425 -2.477 1.00 94.75 176 ALA A CA 1
ATOM 1321 C C . ALA A 1 176 ? 13.453 -12.926 -2.329 1.00 94.75 176 ALA A C 1
ATOM 1323 O O . ALA A 1 176 ? 14.156 -12.556 -1.387 1.00 94.75 176 ALA A O 1
ATOM 1324 N N . ALA A 1 177 ? 13.010 -12.065 -3.254 1.00 94.81 177 ALA A N 1
ATOM 1325 C CA . ALA A 1 177 ? 13.125 -10.611 -3.129 1.00 94.81 177 ALA A CA 1
ATOM 1326 C C . ALA A 1 177 ? 11.925 -9.980 -2.402 1.00 94.81 177 ALA A C 1
ATOM 1328 O O . ALA A 1 177 ? 11.961 -8.782 -2.121 1.00 94.81 177 ALA A O 1
ATOM 1329 N N . LEU A 1 178 ? 10.889 -10.761 -2.077 1.00 94.44 178 LEU A N 1
ATOM 1330 C CA . LEU A 1 178 ? 9.671 -10.305 -1.416 1.00 94.44 178 LEU A CA 1
ATOM 1331 C C . LEU A 1 178 ? 9.573 -10.822 0.024 1.00 94.44 178 LEU A C 1
ATOM 1333 O O . LEU A 1 178 ? 9.983 -11.930 0.351 1.00 94.44 178 LEU A O 1
ATOM 1337 N N . GLY A 1 179 ? 8.956 -10.013 0.874 1.00 90.88 179 GLY A N 1
ATOM 1338 C CA . GLY A 1 179 ? 8.516 -10.358 2.220 1.00 90.88 179 GLY A CA 1
ATOM 1339 C C . GLY A 1 179 ? 7.178 -9.689 2.527 1.00 90.88 179 GLY A C 1
ATOM 1340 O O . GLY A 1 179 ? 6.606 -8.992 1.688 1.00 90.88 179 GLY A O 1
ATOM 1341 N N . GLU A 1 180 ? 6.647 -9.915 3.723 1.00 84.88 180 GLU A N 1
ATOM 1342 C CA . GLU A 1 180 ? 5.428 -9.234 4.199 1.00 84.88 180 GLU A CA 1
ATOM 1343 C C . GLU A 1 180 ? 5.745 -7.980 5.020 1.00 84.88 180 GLU A C 1
ATOM 1345 O O . GLU A 1 180 ? 4.925 -7.072 5.125 1.00 84.88 180 GLU A O 1
ATOM 1350 N N . VAL A 1 181 ? 6.967 -7.906 5.546 1.00 79.62 181 VAL A N 1
ATOM 1351 C CA . VAL A 1 181 ? 7.445 -6.848 6.434 1.00 79.62 181 VAL A CA 1
ATOM 1352 C C . VAL A 1 181 ? 8.677 -6.210 5.805 1.00 79.62 181 VAL A C 1
ATOM 1354 O O . VAL A 1 181 ? 9.537 -6.906 5.259 1.00 79.62 181 VAL A O 1
ATOM 1357 N N . ALA A 1 182 ? 8.775 -4.883 5.874 1.00 68.62 182 ALA A N 1
ATOM 1358 C CA . ALA A 1 182 ? 9.974 -4.187 5.426 1.00 68.62 182 ALA A CA 1
ATOM 1359 C C . ALA A 1 182 ? 11.158 -4.465 6.368 1.00 68.62 182 ALA A C 1
ATOM 1361 O O . ALA A 1 182 ? 10.993 -4.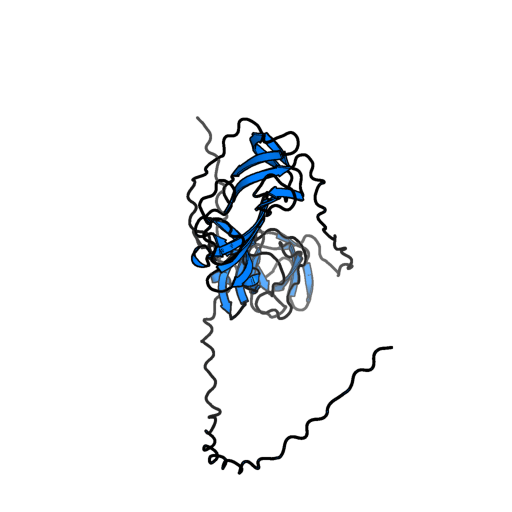388 7.587 1.00 68.62 182 ALA A O 1
ATOM 1362 N N . PRO A 1 183 ? 12.368 -4.712 5.839 1.00 69.44 183 PRO A N 1
ATOM 1363 C CA . PRO A 1 183 ? 13.568 -4.718 6.665 1.00 69.44 183 PRO A CA 1
ATOM 1364 C C . PRO A 1 183 ? 13.825 -3.325 7.266 1.00 69.44 183 PRO A C 1
ATOM 1366 O O . PRO A 1 183 ? 13.362 -2.305 6.739 1.00 69.44 183 PRO A O 1
ATOM 1369 N N . ALA A 1 184 ? 14.596 -3.273 8.359 1.00 62.84 184 ALA A N 1
ATOM 1370 C CA . ALA A 1 184 ? 15.095 -2.015 8.910 1.00 62.84 184 ALA A CA 1
ATOM 1371 C C . ALA A 1 184 ? 15.860 -1.247 7.816 1.00 62.84 184 ALA A C 1
ATOM 1373 O O . ALA A 1 184 ? 16.728 -1.799 7.141 1.00 62.84 184 ALA A O 1
ATOM 1374 N N . ARG A 1 185 ? 15.477 0.012 7.587 1.00 63.47 185 ARG A N 1
ATOM 1375 C CA . ARG A 1 185 ? 15.918 0.786 6.419 1.00 63.47 185 ARG A CA 1
ATOM 1376 C C . ARG A 1 185 ? 17.376 1.229 6.551 1.00 63.47 185 ARG A C 1
ATOM 1378 O O . ARG A 1 185 ? 17.695 2.013 7.443 1.00 63.47 185 ARG A O 1
ATOM 1385 N N . GLU A 1 186 ? 18.225 0.845 5.600 1.00 53.22 186 GLU A N 1
ATOM 1386 C CA . GLU A 1 186 ? 19.513 1.510 5.385 1.00 53.22 186 GLU A CA 1
ATOM 1387 C C . GLU A 1 186 ? 19.302 2.823 4.617 1.00 53.22 186 GLU A C 1
ATOM 1389 O O . GLU A 1 186 ? 18.660 2.867 3.566 1.00 53.22 186 GLU A O 1
ATOM 1394 N N . ARG A 1 187 ? 19.832 3.930 5.150 1.00 45.12 187 ARG A N 1
ATOM 1395 C CA . ARG A 1 187 ? 19.840 5.227 4.461 1.00 45.12 187 ARG A CA 1
ATOM 1396 C C . ARG A 1 187 ? 20.989 5.255 3.456 1.00 45.12 187 ARG A C 1
ATOM 1398 O O . ARG A 1 187 ? 22.053 5.787 3.741 1.00 45.12 187 ARG A O 1
ATOM 1405 N N . GLY A 1 188 ? 20.755 4.691 2.279 1.00 50.38 188 GLY A N 1
ATOM 1406 C CA . GLY A 1 188 ? 21.660 4.785 1.138 1.00 50.38 188 GLY A CA 1
ATOM 1407 C C . GLY A 1 188 ? 20.868 5.110 -0.119 1.00 50.38 188 GLY A C 1
ATOM 1408 O O . GLY A 1 188 ? 20.128 4.271 -0.619 1.00 50.38 188 GLY A O 1
ATOM 1409 N N . GLY A 1 189 ? 20.984 6.339 -0.617 1.00 55.72 189 GLY A N 1
ATOM 1410 C CA . GLY A 1 189 ? 20.336 6.759 -1.854 1.00 55.72 189 GLY A CA 1
ATOM 1411 C C . GLY A 1 189 ? 21.374 7.175 -2.880 1.00 55.72 189 GLY A C 1
ATOM 1412 O O . GLY A 1 189 ? 21.989 8.227 -2.732 1.00 55.72 189 GLY A O 1
ATOM 1413 N N . TRP A 1 190 ? 21.555 6.381 -3.937 1.00 60.31 190 TRP A N 1
ATOM 1414 C CA . TRP A 1 190 ? 22.140 6.907 -5.169 1.00 60.31 190 TRP A CA 1
ATOM 1415 C C . TRP A 1 190 ? 21.159 7.930 -5.743 1.00 60.31 190 TRP A C 1
ATOM 1417 O O . TRP A 1 190 ? 20.012 7.572 -6.016 1.00 60.31 190 TRP A O 1
ATOM 1427 N N . SER A 1 191 ? 21.606 9.178 -5.880 1.00 60.44 191 SER A N 1
ATOM 1428 C CA . SER A 1 191 ? 20.924 10.214 -6.653 1.00 60.44 191 SER A CA 1
ATOM 1429 C C . SER A 1 191 ? 21.589 10.268 -8.023 1.00 60.44 191 SER A C 1
ATOM 1431 O O . SER A 1 191 ? 22.826 10.315 -8.073 1.00 60.44 191 SER A O 1
ATOM 1433 N N . PRO A 1 192 ? 20.828 10.291 -9.125 1.00 61.81 192 PRO A N 1
ATOM 1434 C CA . PRO A 1 192 ? 21.423 10.570 -10.415 1.00 61.81 192 PRO A CA 1
ATOM 1435 C C . PRO A 1 192 ? 21.977 12.014 -10.401 1.00 61.81 192 PRO A C 1
ATOM 1437 O O . PRO A 1 192 ? 21.657 12.811 -9.512 1.00 61.81 192 PRO A O 1
ATOM 1440 N N . ARG A 1 193 ? 22.925 12.303 -11.303 1.00 71.12 193 ARG A N 1
ATOM 1441 C CA . ARG A 1 193 ? 23.430 13.660 -11.566 1.00 71.12 193 ARG A CA 1
ATOM 1442 C C . ARG A 1 193 ? 23.482 13.892 -13.072 1.00 71.12 193 ARG A C 1
ATOM 1444 O O . ARG A 1 193 ? 24.499 13.633 -13.714 1.00 71.12 193 ARG A O 1
ATOM 1451 N N . GLY A 1 194 ? 22.372 14.332 -13.641 1.00 68.81 194 GLY A N 1
ATOM 1452 C CA . GLY A 1 194 ? 22.268 14.766 -15.026 1.00 68.81 194 GLY A CA 1
ATOM 1453 C C . GLY A 1 194 ? 22.648 16.242 -15.199 1.00 68.81 194 GLY A C 1
ATOM 1454 O O . GLY A 1 194 ? 22.511 17.033 -14.266 1.00 68.81 194 GLY A O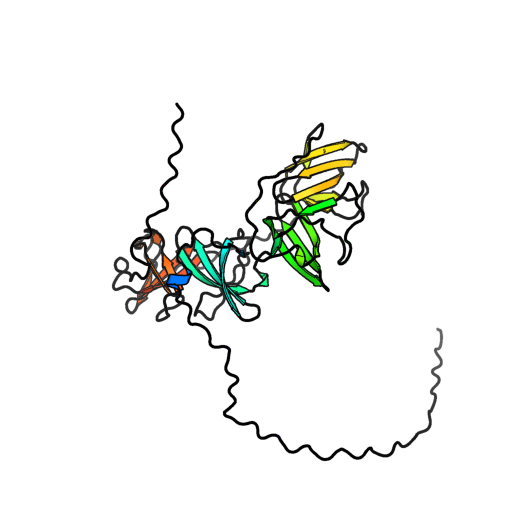 1
ATOM 1455 N N . PRO A 1 195 ? 23.095 16.653 -16.399 1.00 76.69 195 PRO A N 1
ATOM 1456 C CA . PRO A 1 195 ? 23.374 18.058 -16.712 1.00 76.69 195 PRO A CA 1
ATOM 1457 C C . PRO A 1 195 ? 22.129 18.959 -16.700 1.00 76.69 195 PRO A C 1
ATOM 1459 O O . PRO A 1 195 ? 22.260 20.178 -16.647 1.00 76.69 195 PRO A O 1
ATOM 1462 N N . SER A 1 196 ? 20.923 18.390 -16.802 1.00 89.50 196 SER A N 1
ATOM 1463 C CA . SER A 1 196 ? 19.666 19.145 -16.821 1.00 89.50 196 SER A CA 1
ATOM 1464 C C . SER A 1 196 ? 18.488 18.296 -16.343 1.00 89.50 196 SER A C 1
ATOM 1466 O O . SER A 1 196 ? 18.595 17.073 -1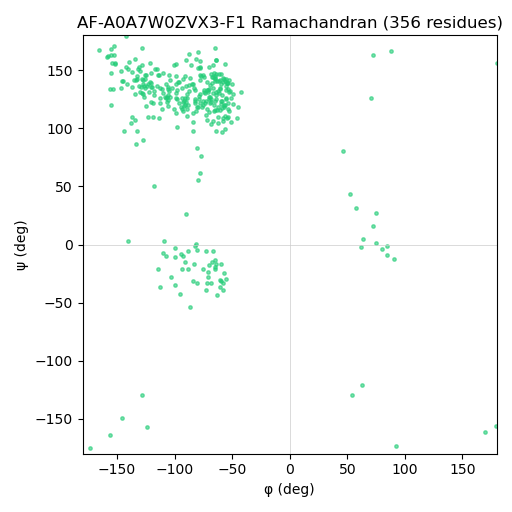6.219 1.00 89.50 196 SER A O 1
ATOM 1468 N N . THR A 1 197 ? 17.350 18.944 -16.095 1.00 90.19 197 THR A N 1
ATOM 1469 C CA . THR A 1 197 ? 16.090 18.280 -15.748 1.00 90.19 197 THR A CA 1
ATOM 1470 C C . THR A 1 197 ? 15.024 18.541 -16.807 1.00 90.19 197 THR A C 1
ATOM 1472 O O . THR A 1 197 ? 15.027 19.570 -17.481 1.00 90.19 197 THR A O 1
ATOM 1475 N N . GLN A 1 198 ? 14.105 17.593 -16.961 1.00 90.50 198 GLN A N 1
ATOM 1476 C CA . GLN A 1 198 ? 12.959 17.678 -17.857 1.00 90.50 198 GLN A CA 1
ATOM 1477 C C . GLN A 1 198 ? 11.690 17.304 -17.088 1.00 90.50 198 GLN A C 1
ATOM 1479 O O . GLN A 1 198 ? 11.635 16.261 -16.440 1.00 90.50 198 GLN A O 1
ATOM 1484 N N . LEU A 1 199 ? 10.647 18.130 -17.197 1.00 89.44 199 LEU A N 1
ATOM 1485 C CA . LEU A 1 199 ? 9.325 17.785 -16.681 1.00 89.44 199 LEU A CA 1
ATOM 1486 C C . LEU A 1 199 ? 8.688 16.715 -17.578 1.00 89.44 199 LEU A C 1
ATOM 1488 O O . LEU A 1 199 ? 8.521 16.923 -18.782 1.00 89.44 199 LEU A O 1
ATOM 1492 N N . VAL A 1 200 ? 8.313 15.583 -16.989 1.00 88.12 200 VAL A N 1
ATOM 1493 C CA . VAL A 1 200 ? 7.512 14.539 -17.635 1.00 88.12 200 VAL A CA 1
ATOM 1494 C C . VAL A 1 200 ? 6.102 14.573 -17.067 1.00 88.12 200 VAL A C 1
ATOM 1496 O O . VAL A 1 200 ? 5.896 14.576 -15.853 1.00 88.12 200 VAL A O 1
ATOM 1499 N N . THR A 1 201 ? 5.106 14.663 -17.943 1.00 86.69 201 THR A N 1
ATOM 1500 C CA . THR A 1 201 ? 3.703 14.772 -17.536 1.00 86.69 201 THR A CA 1
ATOM 1501 C C . THR A 1 201 ? 3.145 13.420 -17.109 1.00 86.69 201 THR A C 1
ATOM 1503 O O . THR A 1 201 ? 3.622 12.370 -17.536 1.00 86.69 201 THR A O 1
ATOM 1506 N N . ARG A 1 202 ? 2.070 13.436 -16.315 1.00 84.75 202 ARG A N 1
ATOM 1507 C CA . ARG A 1 202 ? 1.295 12.228 -16.008 1.00 84.75 202 ARG A CA 1
ATOM 1508 C C . ARG A 1 202 ? 0.923 11.467 -17.287 1.00 84.75 202 ARG A C 1
ATOM 1510 O O . ARG A 1 202 ? 0.536 12.074 -18.283 1.00 84.75 202 ARG A O 1
ATOM 1517 N N . GLY A 1 203 ? 1.033 10.144 -17.239 1.00 82.31 203 GLY A N 1
ATOM 1518 C CA . GLY A 1 203 ? 0.777 9.239 -18.356 1.00 82.31 203 GLY A CA 1
ATOM 1519 C C . GLY A 1 203 ? 1.928 9.134 -19.359 1.00 82.31 203 GLY A C 1
ATOM 1520 O O . GLY A 1 203 ? 1.822 8.344 -20.295 1.00 82.31 203 GLY A O 1
ATOM 1521 N N . ALA A 1 204 ? 3.015 9.896 -19.196 1.00 89.31 204 ALA A N 1
ATOM 1522 C CA . ALA A 1 204 ? 4.208 9.723 -20.014 1.00 89.31 204 ALA A CA 1
ATOM 1523 C C . ALA A 1 204 ? 4.867 8.364 -19.737 1.00 89.31 204 ALA A C 1
ATOM 1525 O O . ALA A 1 204 ? 4.827 7.849 -18.619 1.00 89.31 204 ALA A O 1
ATOM 1526 N N . VAL A 1 205 ? 5.480 7.789 -20.769 1.00 91.19 205 VAL A N 1
ATOM 1527 C CA . VAL A 1 205 ? 6.076 6.451 -20.723 1.00 91.19 205 VAL A CA 1
ATOM 1528 C C . VAL A 1 205 ? 7.592 6.565 -20.813 1.00 91.19 205 VAL A C 1
ATOM 1530 O O . VAL A 1 205 ? 8.113 7.279 -21.672 1.00 91.19 205 VAL A O 1
ATOM 1533 N N . ILE A 1 206 ? 8.291 5.832 -19.946 1.00 94.12 206 ILE A N 1
ATOM 1534 C CA . ILE A 1 206 ? 9.733 5.613 -20.053 1.00 94.12 206 ILE A CA 1
ATOM 1535 C C . ILE A 1 206 ? 9.961 4.280 -20.760 1.00 94.12 206 ILE A C 1
ATOM 1537 O O . ILE A 1 206 ? 9.494 3.234 -20.306 1.00 94.12 206 ILE A O 1
ATOM 1541 N N . TYR A 1 207 ? 10.676 4.317 -21.877 1.00 94.44 207 TYR A N 1
ATOM 1542 C CA . TYR A 1 207 ? 10.948 3.181 -22.747 1.00 94.44 207 TYR A CA 1
ATOM 1543 C C . TYR A 1 207 ? 12.349 2.614 -22.517 1.00 94.44 207 TYR A C 1
ATOM 1545 O O . TYR A 1 207 ? 13.266 3.307 -22.086 1.00 94.44 207 TYR A O 1
ATOM 1553 N N . PHE A 1 208 ? 12.522 1.335 -22.836 1.00 93.06 208 PHE A N 1
ATOM 1554 C CA . PHE A 1 208 ? 13.820 0.662 -22.800 1.00 93.06 208 PHE A CA 1
ATOM 1555 C C . PHE A 1 208 ? 14.770 1.107 -23.931 1.00 93.06 208 PHE A C 1
ATOM 1557 O O . PHE A 1 208 ? 15.977 1.185 -23.716 1.00 93.06 208 PHE A O 1
ATOM 1564 N N . GLU A 1 209 ? 14.226 1.439 -25.104 1.00 94.38 209 GLU A N 1
ATOM 1565 C CA . GLU A 1 209 ? 14.928 1.947 -26.292 1.00 94.38 209 GLU A CA 1
ATOM 1566 C C . GLU A 1 209 ? 14.258 3.240 -26.797 1.00 94.38 209 GLU A C 1
ATOM 1568 O O . GLU A 1 209 ? 13.053 3.414 -26.585 1.00 94.38 209 GLU A O 1
ATOM 1573 N N . PRO A 1 210 ? 14.983 4.135 -27.500 1.00 94.44 210 PRO A N 1
ATOM 1574 C CA . PRO A 1 210 ? 14.454 5.407 -27.997 1.00 94.44 210 PRO A CA 1
ATOM 1575 C C . PRO A 1 210 ? 13.640 5.209 -29.286 1.00 94.44 210 PRO A C 1
ATOM 1577 O O . PRO A 1 210 ? 13.933 5.779 -30.334 1.00 94.44 210 PRO A O 1
ATOM 1580 N N . ARG A 1 211 ? 12.632 4.336 -29.236 1.00 90.62 211 ARG A N 1
ATOM 1581 C CA . ARG A 1 211 ? 11.720 4.086 -30.353 1.00 90.62 211 ARG A CA 1
ATOM 1582 C C . ARG A 1 211 ? 10.318 3.763 -29.870 1.00 90.62 211 ARG A C 1
ATOM 1584 O O . ARG A 1 211 ? 10.113 3.136 -28.830 1.00 90.62 211 ARG A O 1
ATOM 1591 N N . TRP A 1 212 ? 9.342 4.142 -30.683 1.00 84.75 212 TRP A N 1
ATOM 1592 C CA . TRP A 1 212 ? 7.946 3.776 -30.471 1.00 84.75 212 TRP A CA 1
ATOM 1593 C C . TRP A 1 212 ? 7.775 2.258 -30.509 1.00 84.75 212 TRP A C 1
ATOM 1595 O O . TRP A 1 212 ? 8.416 1.572 -31.303 1.00 84.75 212 TRP A O 1
ATOM 1605 N N . GLY A 1 213 ? 6.926 1.729 -29.628 1.00 79.31 213 GLY A N 1
ATOM 1606 C CA . GLY A 1 213 ? 6.711 0.285 -29.503 1.00 79.31 213 GLY A CA 1
ATOM 1607 C C . GLY A 1 213 ? 7.843 -0.471 -28.798 1.00 79.31 213 GLY A C 1
ATOM 1608 O O . GLY A 1 213 ? 7.743 -1.686 -28.639 1.00 79.31 213 GLY A O 1
ATOM 1609 N N . SER A 1 214 ? 8.896 0.220 -28.335 1.00 87.50 214 SER A N 1
ATOM 1610 C CA . SER A 1 214 ? 9.843 -0.362 -27.383 1.00 87.50 214 SER A CA 1
ATOM 1611 C C . SER A 1 214 ? 9.108 -0.843 -26.131 1.00 87.50 214 SER A C 1
ATOM 1613 O O . SER A 1 214 ? 8.072 -0.303 -25.739 1.00 87.50 214 SER A O 1
ATOM 1615 N N . ARG A 1 215 ? 9.706 -1.816 -25.437 1.00 88.38 215 ARG A N 1
ATOM 1616 C CA . ARG A 1 215 ? 9.273 -2.211 -24.099 1.00 88.38 215 ARG A CA 1
ATOM 1617 C C . ARG A 1 215 ? 9.174 -0.988 -23.183 1.00 88.38 215 ARG A C 1
ATOM 1619 O O . ARG A 1 215 ? 10.116 -0.197 -23.096 1.00 88.38 215 ARG A O 1
ATOM 1626 N N . GLN A 1 216 ? 8.052 -0.888 -22.483 1.00 91.25 216 GLN A N 1
ATOM 1627 C CA . GLN A 1 216 ? 7.830 0.064 -21.404 1.00 91.25 216 GLN A CA 1
ATOM 1628 C C . GLN A 1 216 ? 8.584 -0.378 -20.145 1.00 91.25 216 GLN A C 1
ATOM 1630 O O . GLN A 1 216 ? 8.505 -1.537 -19.738 1.00 91.25 216 GLN A O 1
ATOM 1635 N N . LEU A 1 217 ? 9.295 0.561 -19.528 1.00 92.88 217 LEU A N 1
ATOM 1636 C CA . LEU A 1 217 ? 9.912 0.400 -18.213 1.00 92.88 217 LEU A CA 1
ATOM 1637 C C . LEU A 1 217 ? 9.022 0.953 -17.105 1.00 92.88 217 LEU A C 1
ATOM 1639 O O . LEU A 1 217 ? 8.887 0.318 -16.065 1.00 92.88 217 LEU A O 1
ATOM 1643 N N . ALA A 1 218 ? 8.419 2.120 -17.331 1.00 93.44 218 ALA A N 1
ATOM 1644 C CA . ALA A 1 218 ? 7.621 2.816 -16.332 1.00 93.44 218 ALA A CA 1
ATOM 1645 C C . ALA A 1 218 ? 6.580 3.739 -16.977 1.00 93.44 218 ALA A C 1
ATOM 1647 O O . ALA A 1 218 ? 6.782 4.212 -18.098 1.00 93.44 218 ALA A O 1
ATOM 1648 N N . ILE A 1 219 ? 5.506 4.036 -16.246 1.00 90.19 219 ILE A N 1
ATOM 1649 C CA . ILE A 1 219 ? 4.546 5.104 -16.562 1.00 90.19 219 ILE A CA 1
ATOM 1650 C C . ILE A 1 219 ? 4.622 6.152 -15.461 1.00 90.19 219 ILE A C 1
ATOM 1652 O O . ILE A 1 219 ? 4.655 5.818 -14.284 1.00 90.19 219 ILE A O 1
ATOM 1656 N N . VAL A 1 220 ? 4.621 7.426 -15.823 1.00 88.12 220 VAL A N 1
ATOM 1657 C CA . VAL A 1 220 ? 4.553 8.538 -14.871 1.00 88.12 220 VAL A CA 1
ATOM 1658 C C . VAL A 1 220 ? 3.135 8.616 -14.292 1.00 88.12 220 VAL A C 1
ATOM 1660 O O . VAL A 1 220 ? 2.202 8.968 -15.013 1.00 88.12 220 VAL A O 1
ATOM 1663 N N . ASP A 1 221 ? 2.934 8.314 -13.005 1.00 80.31 221 ASP A N 1
ATOM 1664 C CA . ASP A 1 221 ? 1.602 8.426 -12.377 1.00 80.31 221 ASP A CA 1
ATOM 1665 C C . ASP A 1 221 ? 1.283 9.872 -11.977 1.00 80.31 221 ASP A C 1
ATOM 1667 O O . ASP A 1 221 ? 0.139 10.321 -12.078 1.00 80.31 221 ASP A O 1
ATOM 1671 N N . ARG A 1 222 ? 2.299 10.643 -11.580 1.00 77.25 222 ARG A N 1
ATOM 1672 C CA . ARG A 1 222 ? 2.185 12.072 -11.255 1.00 77.25 222 ARG A CA 1
ATOM 1673 C C . ARG A 1 222 ? 3.285 12.828 -11.980 1.00 77.25 222 ARG A C 1
ATOM 1675 O O . ARG A 1 222 ? 4.414 12.355 -12.004 1.00 77.25 222 ARG A O 1
ATOM 1682 N N . GLY A 1 223 ? 2.956 13.976 -12.578 1.00 79.69 223 GLY A N 1
ATOM 1683 C CA . GLY A 1 223 ? 3.951 14.776 -13.294 1.00 79.69 223 GLY A CA 1
ATOM 1684 C C . GLY A 1 223 ? 5.162 15.072 -12.404 1.00 79.69 223 GLY A C 1
ATOM 1685 O O . GLY A 1 223 ? 4.984 15.418 -11.236 1.00 79.69 223 GLY A O 1
ATOM 1686 N N . TYR A 1 224 ? 6.370 14.888 -12.933 1.00 86.75 224 TYR A N 1
ATOM 1687 C CA . TYR A 1 224 ? 7.605 14.955 -12.148 1.00 86.75 224 TYR A CA 1
ATOM 1688 C C . TYR A 1 224 ? 8.798 15.398 -12.999 1.00 86.75 224 TYR A C 1
ATOM 1690 O O . TYR A 1 224 ? 8.795 15.216 -14.214 1.00 86.75 224 TYR A O 1
ATOM 1698 N N . SER A 1 225 ? 9.824 15.969 -12.371 1.00 89.44 225 SER A N 1
ATOM 1699 C CA . SER A 1 225 ? 11.071 16.336 -13.051 1.00 89.44 225 SER A CA 1
ATOM 1700 C C . SER A 1 225 ? 12.056 15.171 -13.024 1.00 89.44 225 SER A C 1
ATOM 1702 O O . SER A 1 225 ? 12.499 14.757 -11.956 1.00 89.44 225 SER A O 1
ATOM 1704 N N . VAL A 1 226 ? 12.410 14.644 -14.193 1.00 92.00 226 VAL A N 1
ATOM 1705 C CA . VAL A 1 226 ? 13.463 13.628 -14.346 1.00 92.00 226 VAL A CA 1
ATOM 1706 C C . VAL A 1 226 ? 14.763 14.273 -14.784 1.00 92.00 226 VAL A C 1
ATOM 1708 O O . VAL A 1 226 ? 14.759 15.334 -15.408 1.00 92.00 226 VAL A O 1
ATOM 1711 N N . GLU A 1 227 ? 15.882 13.625 -14.494 1.00 93.81 227 GLU A N 1
ATOM 1712 C CA . GLU A 1 227 ? 17.173 14.081 -14.986 1.00 93.81 227 GLU A CA 1
ATOM 1713 C C . GLU A 1 227 ? 17.386 13.598 -16.415 1.00 93.81 227 GLU A C 1
ATOM 1715 O O . GLU A 1 227 ? 17.175 12.426 -16.719 1.00 93.81 227 GLU A O 1
ATOM 1720 N N . VAL A 1 228 ? 17.821 14.493 -17.298 1.00 94.75 228 VAL A N 1
ATOM 1721 C CA . VAL A 1 228 ? 18.222 14.136 -18.661 1.00 94.75 228 VAL A CA 1
ATOM 1722 C C . VAL A 1 228 ? 19.698 13.786 -18.625 1.00 94.75 228 VAL A C 1
ATOM 1724 O O . VAL A 1 228 ? 20.533 14.666 -18.427 1.00 94.75 228 VAL A O 1
ATOM 1727 N N . THR A 1 229 ? 20.029 12.512 -18.820 1.00 93.31 229 THR A N 1
ATOM 1728 C CA . THR A 1 229 ? 21.422 12.040 -18.837 1.00 93.31 229 THR A CA 1
ATOM 1729 C C . THR A 1 229 ? 22.063 12.230 -20.205 1.00 93.31 229 THR A C 1
ATOM 1731 O O . THR A 1 229 ? 23.262 12.486 -20.291 1.00 93.31 229 THR A O 1
ATOM 1734 N N . ARG A 1 230 ? 21.269 12.137 -21.279 1.00 94.00 230 ARG A N 1
ATOM 1735 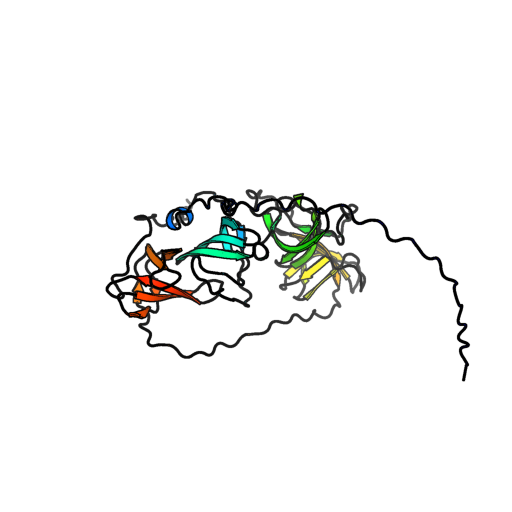C CA . ARG A 1 230 ? 21.725 12.340 -22.656 1.00 94.00 230 ARG A CA 1
ATOM 1736 C C . ARG A 1 230 ? 20.568 12.748 -23.562 1.00 94.00 230 ARG A C 1
ATOM 1738 O O . ARG A 1 230 ? 19.521 12.111 -23.564 1.00 94.00 230 ARG A O 1
ATOM 1745 N N . VAL A 1 231 ? 20.762 13.773 -24.386 1.00 94.25 231 VAL A N 1
ATOM 1746 C CA . VAL A 1 231 ? 19.829 14.082 -25.482 1.00 94.25 231 VAL A CA 1
ATOM 1747 C C . VAL A 1 231 ? 20.168 13.172 -26.661 1.00 94.25 231 VAL A C 1
ATOM 1749 O O . VAL A 1 231 ? 21.317 13.155 -27.095 1.00 94.25 231 VAL A O 1
ATOM 1752 N N . VAL A 1 232 ? 19.197 12.393 -27.144 1.00 94.44 232 VAL A N 1
ATOM 1753 C CA . VAL A 1 232 ? 19.395 11.488 -28.290 1.00 94.44 232 VAL A CA 1
ATOM 1754 C C . VAL A 1 232 ? 19.146 12.251 -29.586 1.00 94.44 232 VAL A C 1
ATOM 1756 O O . VAL A 1 232 ? 20.016 12.300 -30.448 1.00 94.44 232 VAL A O 1
ATOM 1759 N N . ASP A 1 233 ? 17.978 12.886 -29.686 1.00 93.31 233 ASP A N 1
ATOM 1760 C CA . ASP A 1 233 ? 17.576 13.734 -30.805 1.00 93.31 233 ASP A CA 1
ATOM 1761 C C . ASP A 1 233 ? 16.487 14.748 -30.366 1.00 93.31 233 ASP A C 1
ATOM 1763 O O . ASP A 1 233 ? 16.279 15.037 -29.174 1.00 93.31 233 ASP A O 1
ATOM 1767 N N . ASP A 1 234 ? 15.799 15.343 -31.339 1.00 91.12 234 ASP A N 1
ATOM 1768 C CA . ASP A 1 234 ? 14.713 16.298 -31.121 1.00 91.12 234 ASP A CA 1
ATOM 1769 C C . ASP A 1 234 ? 13.435 15.655 -30.548 1.00 91.12 234 ASP A C 1
ATOM 1771 O O . ASP A 1 234 ? 12.601 16.356 -29.968 1.00 91.12 234 ASP A O 1
ATOM 1775 N N . ALA A 1 235 ? 13.292 14.335 -30.648 1.00 90.88 235 ALA A N 1
ATOM 1776 C CA . ALA A 1 235 ? 12.158 13.565 -30.163 1.00 90.88 235 ALA A CA 1
ATOM 1777 C C . ALA A 1 235 ? 12.464 12.812 -28.860 1.00 90.88 235 ALA A C 1
ATOM 1779 O O . ALA A 1 235 ? 11.547 12.619 -28.066 1.00 90.88 235 ALA A O 1
ATOM 1780 N N . TRP A 1 236 ? 13.713 12.431 -28.598 1.00 95.38 236 TRP A N 1
ATOM 1781 C CA . TRP A 1 236 ? 14.090 11.504 -27.533 1.00 95.38 236 TRP A CA 1
ATOM 1782 C C . TRP A 1 236 ? 15.174 12.057 -26.608 1.00 95.38 236 TRP A C 1
ATOM 1784 O O . TRP A 1 236 ? 16.180 12.634 -27.029 1.00 95.38 236 TRP A O 1
ATOM 1794 N N . SER A 1 237 ? 14.980 11.811 -25.315 1.00 95.75 237 SER A N 1
ATOM 1795 C CA . SER A 1 237 ? 15.983 12.007 -24.268 1.00 95.75 237 SER A CA 1
ATOM 1796 C C . SER A 1 237 ? 16.180 10.696 -23.520 1.00 95.75 237 SER A C 1
ATOM 1798 O O . SER A 1 237 ? 15.204 10.036 -23.164 1.00 95.75 237 SER A O 1
ATOM 1800 N N . GLU A 1 238 ? 17.424 10.338 -23.238 1.00 96.19 238 GLU A N 1
ATOM 1801 C CA . GLU A 1 238 ? 17.741 9.393 -22.175 1.00 96.19 238 GLU A CA 1
ATOM 1802 C C . GLU A 1 238 ? 17.574 10.103 -20.830 1.00 96.19 238 GLU A C 1
ATOM 1804 O O . GLU A 1 238 ? 18.049 11.229 -20.639 1.00 96.19 238 GLU A O 1
ATOM 1809 N N . VAL A 1 239 ? 16.862 9.458 -19.914 1.00 95.56 239 VAL A N 1
ATOM 1810 C CA . VAL A 1 239 ? 16.511 10.009 -18.612 1.00 95.56 239 VAL A CA 1
ATOM 1811 C C . VAL A 1 239 ? 16.848 9.034 -17.497 1.00 95.56 239 VAL A C 1
ATOM 1813 O O . VAL A 1 239 ? 16.778 7.812 -17.666 1.00 95.56 239 VAL A O 1
ATOM 1816 N N . ALA A 1 240 ? 17.174 9.596 -16.340 1.00 95.19 240 ALA A N 1
ATOM 1817 C CA . ALA A 1 240 ? 17.352 8.869 -15.101 1.00 95.19 240 ALA A CA 1
ATOM 1818 C C . ALA A 1 240 ? 16.461 9.454 -14.003 1.00 95.19 240 ALA A C 1
ATOM 1820 O O . ALA A 1 240 ? 16.202 10.657 -13.928 1.00 95.19 240 ALA A O 1
ATOM 1821 N N . TYR A 1 241 ? 16.000 8.565 -13.138 1.00 93.50 241 TYR A N 1
ATOM 1822 C CA . TYR A 1 241 ? 15.278 8.887 -11.926 1.00 93.50 241 TYR A CA 1
ATOM 1823 C C . TYR A 1 241 ? 15.732 7.934 -10.833 1.00 93.50 241 TYR A C 1
ATOM 1825 O O . TYR A 1 241 ? 15.874 6.734 -11.068 1.00 93.50 241 TYR A O 1
ATOM 1833 N N . ALA A 1 242 ? 15.934 8.458 -9.635 1.00 91.75 242 ALA A N 1
ATOM 1834 C CA . ALA A 1 242 ? 16.074 7.628 -8.461 1.00 91.75 242 ALA A CA 1
ATOM 1835 C C . ALA A 1 242 ? 15.483 8.344 -7.255 1.00 91.75 242 ALA A C 1
ATOM 1837 O O . ALA A 1 242 ? 15.739 9.527 -7.032 1.00 91.75 242 ALA A O 1
ATOM 1838 N N . ASP A 1 243 ? 14.709 7.604 -6.476 1.00 88.06 243 ASP A N 1
ATOM 1839 C CA . ASP A 1 243 ? 14.289 7.993 -5.142 1.00 88.06 243 ASP A CA 1
ATOM 1840 C C . ASP A 1 243 ? 14.712 6.908 -4.140 1.00 88.06 243 ASP A C 1
ATOM 1842 O O . ASP A 1 243 ? 15.677 6.164 -4.353 1.00 88.06 243 ASP A O 1
ATOM 1846 N N . ARG A 1 244 ? 14.032 6.858 -2.996 1.00 86.00 244 ARG A N 1
ATOM 1847 C CA . ARG A 1 244 ? 14.289 5.864 -1.953 1.00 86.00 244 ARG A CA 1
ATOM 1848 C C . ARG A 1 244 ? 13.844 4.446 -2.331 1.00 86.00 244 ARG A C 1
ATOM 1850 O O . ARG A 1 244 ? 14.444 3.498 -1.842 1.00 86.00 244 ARG A O 1
ATOM 1857 N N . ASP A 1 245 ? 12.839 4.305 -3.187 1.00 90.56 245 ASP A N 1
ATOM 1858 C CA . ASP A 1 245 ? 12.108 3.058 -3.426 1.00 90.56 245 ASP A CA 1
ATOM 1859 C C . ASP A 1 245 ? 12.332 2.533 -4.858 1.00 90.56 245 ASP A C 1
ATOM 1861 O O . ASP A 1 245 ? 12.158 1.343 -5.126 1.00 90.56 245 ASP A O 1
ATOM 1865 N N . LEU A 1 246 ? 12.744 3.397 -5.787 1.00 92.94 246 LEU A N 1
ATOM 1866 C CA . LEU A 1 246 ? 12.791 3.118 -7.211 1.00 92.94 246 LEU A CA 1
ATOM 1867 C C . LEU A 1 246 ? 13.985 3.794 -7.893 1.00 92.94 246 LEU A C 1
ATOM 1869 O O . LEU A 1 246 ? 14.297 4.957 -7.652 1.00 92.94 246 LEU A O 1
ATOM 1873 N N . VAL A 1 247 ? 14.597 3.070 -8.827 1.00 94.00 247 VAL A N 1
ATOM 1874 C CA . VAL A 1 247 ? 15.558 3.584 -9.806 1.00 94.00 247 VAL A CA 1
ATOM 1875 C C . VAL A 1 247 ? 15.041 3.280 -11.204 1.00 94.00 247 VAL A C 1
ATOM 1877 O O . VAL A 1 247 ? 14.667 2.145 -11.491 1.00 94.00 247 VAL A O 1
ATOM 1880 N N . ILE A 1 248 ? 15.033 4.270 -12.091 1.00 94.31 248 ILE A N 1
ATOM 1881 C CA . ILE A 1 248 ? 14.715 4.102 -13.509 1.00 94.31 248 ILE A CA 1
ATOM 1882 C C . ILE A 1 248 ? 15.819 4.742 -14.343 1.00 94.31 248 ILE A C 1
ATOM 1884 O O . ILE A 1 248 ? 16.212 5.882 -14.102 1.00 94.31 248 ILE A O 1
ATOM 1888 N N . ARG A 1 249 ? 16.248 4.037 -15.387 1.00 95.50 249 ARG A N 1
ATOM 1889 C CA . ARG A 1 249 ? 17.033 4.589 -16.490 1.00 95.50 249 ARG A CA 1
ATOM 1890 C C . ARG A 1 249 ? 16.465 4.095 -17.815 1.00 95.50 249 ARG A C 1
ATOM 1892 O O . ARG A 1 249 ? 16.217 2.900 -17.975 1.00 95.50 249 ARG A O 1
ATOM 1899 N N . GLY A 1 250 ? 16.209 5.004 -18.746 1.00 96.19 250 GLY A N 1
ATOM 1900 C CA . GLY A 1 250 ? 15.585 4.677 -20.028 1.00 96.19 250 GLY A CA 1
ATOM 1901 C C . GLY A 1 250 ? 15.380 5.907 -20.899 1.00 96.19 250 GLY A C 1
ATOM 1902 O O . GLY A 1 250 ? 16.070 6.905 -20.729 1.00 96.19 250 GLY A O 1
ATOM 1903 N N . PHE A 1 251 ? 14.424 5.853 -21.822 1.00 96.19 251 PHE A N 1
ATOM 1904 C CA . PHE A 1 251 ? 14.179 6.917 -22.794 1.00 96.19 251 PHE A CA 1
ATOM 1905 C C . PHE A 1 251 ? 12.774 7.495 -22.676 1.00 96.19 251 PHE A C 1
ATOM 1907 O O . PHE A 1 251 ? 11.790 6.763 -22.604 1.00 96.19 251 PHE A O 1
ATOM 1914 N N . HIS A 1 252 ? 12.674 8.818 -22.712 1.00 94.31 252 HIS A N 1
ATOM 1915 C CA . HIS A 1 252 ? 11.417 9.552 -22.744 1.00 94.31 252 HIS A CA 1
ATOM 1916 C C . HIS A 1 252 ? 11.253 10.257 -24.096 1.00 94.31 252 HIS A C 1
ATOM 1918 O O . HIS A 1 252 ? 12.187 10.895 -24.589 1.00 94.31 252 HIS A O 1
ATOM 1924 N N . SER A 1 253 ? 10.057 10.163 -24.683 1.00 91.69 253 SER A N 1
ATOM 1925 C CA . SER A 1 253 ? 9.710 10.874 -25.917 1.00 91.69 253 SER A CA 1
ATOM 1926 C C . SER A 1 253 ? 9.120 12.244 -25.596 1.00 91.69 253 SER A C 1
ATOM 1928 O O . SER A 1 253 ? 8.083 12.350 -24.949 1.00 91.69 253 SER A O 1
ATOM 1930 N N . LYS A 1 254 ? 9.733 13.305 -26.120 1.00 87.94 254 LYS A N 1
ATOM 1931 C CA . LYS A 1 254 ? 9.239 14.691 -26.071 1.00 87.94 254 LYS A CA 1
ATOM 1932 C C . LYS A 1 254 ? 7.965 14.891 -26.905 1.00 87.94 254 LYS A C 1
ATOM 1934 O O . LYS A 1 254 ? 7.311 15.918 -26.773 1.00 87.94 254 LYS A O 1
ATOM 1939 N N . ARG A 1 255 ? 7.635 13.934 -27.784 1.00 83.38 255 ARG A N 1
ATOM 1940 C CA . ARG A 1 255 ? 6.524 14.005 -28.752 1.00 83.38 255 ARG A CA 1
ATOM 1941 C C . ARG A 1 255 ? 5.352 13.080 -28.412 1.00 83.38 255 ARG A C 1
ATOM 1943 O O . ARG A 1 255 ? 4.410 12.992 -29.195 1.00 83.38 255 ARG A O 1
ATOM 1950 N N . ALA A 1 256 ? 5.401 12.359 -27.291 1.00 67.81 256 ALA A N 1
ATOM 1951 C CA . ALA A 1 256 ? 4.308 11.480 -26.883 1.00 67.81 256 ALA A CA 1
ATOM 1952 C C . ALA A 1 256 ? 3.069 12.269 -26.457 1.00 67.81 256 ALA A C 1
ATOM 1954 O O . ALA A 1 256 ? 3.179 13.133 -25.587 1.00 67.81 256 ALA A O 1
ATOM 1955 N N . PRO A 1 257 ? 1.883 11.977 -27.032 1.00 55.44 257 PRO A N 1
ATOM 1956 C CA . PRO A 1 257 ? 0.652 12.510 -26.482 1.00 55.44 257 PRO A CA 1
ATOM 1957 C C . PRO A 1 257 ? 0.471 11.945 -25.063 1.00 55.44 257 PRO A C 1
ATOM 1959 O O . PRO A 1 257 ? 0.780 10.771 -24.832 1.00 55.44 257 PRO A O 1
ATOM 1962 N N . PRO A 1 258 ? -0.013 12.746 -24.100 1.00 53.62 258 PRO A N 1
ATOM 1963 C CA . PRO A 1 258 ? -0.228 12.271 -22.739 1.00 53.62 258 PRO A CA 1
ATOM 1964 C C . PRO A 1 258 ? -1.207 11.086 -22.736 1.00 53.62 258 PRO A C 1
ATOM 1966 O O . PRO A 1 258 ? -2.291 11.154 -23.321 1.00 53.62 258 PRO A O 1
ATOM 1969 N N . GLY A 1 259 ? -0.819 9.983 -22.089 1.00 45.44 259 GLY A N 1
ATOM 1970 C CA . GLY A 1 259 ? -1.672 8.806 -21.928 1.00 45.44 259 GLY A CA 1
ATOM 1971 C C . GLY A 1 259 ? -2.928 9.134 -21.113 1.00 45.44 259 GLY A C 1
ATOM 1972 O O . GLY A 1 259 ? -2.850 9.764 -20.059 1.00 45.44 259 GLY A O 1
ATOM 1973 N N . ARG A 1 260 ? -4.107 8.717 -21.596 1.00 36.00 260 ARG A N 1
ATOM 1974 C CA . ARG A 1 260 ? -5.381 8.882 -20.876 1.00 36.00 260 ARG A CA 1
ATOM 1975 C C . ARG A 1 260 ? -5.418 7.955 -19.659 1.00 36.00 260 ARG A C 1
ATOM 1977 O O . ARG A 1 260 ? -5.266 6.748 -19.813 1.00 36.00 260 ARG A O 1
ATOM 1984 N N . VAL A 1 261 ? -5.700 8.501 -18.475 1.00 33.56 261 VAL A N 1
ATOM 1985 C CA . VAL A 1 261 ? -5.947 7.715 -17.252 1.00 33.56 261 VAL A CA 1
ATOM 1986 C C . VAL A 1 261 ? -7.365 7.992 -16.748 1.00 33.56 261 VAL A C 1
ATOM 1988 O O . VAL A 1 261 ? -7.719 9.139 -16.485 1.00 33.56 261 VAL A O 1
ATOM 1991 N N . HIS A 1 262 ? -8.184 6.944 -16.631 1.00 27.27 262 HIS A N 1
ATOM 1992 C CA . HIS A 1 262 ? -9.557 7.001 -16.119 1.00 27.27 262 HIS A CA 1
ATOM 1993 C C . HIS A 1 262 ? -9.593 6.934 -14.579 1.00 27.27 262 HIS A C 1
ATOM 1995 O O . HIS A 1 262 ? -8.938 6.082 -13.983 1.00 27.27 262 HIS A O 1
ATOM 2001 N N . ARG A 1 263 ? -10.440 7.750 -13.935 1.00 28.56 263 ARG A N 1
ATOM 2002 C CA . ARG A 1 263 ? -11.048 7.451 -12.622 1.00 28.56 263 ARG A CA 1
ATOM 2003 C C . ARG A 1 263 ? -12.530 7.831 -12.653 1.00 28.56 263 ARG A C 1
ATOM 2005 O O . ARG A 1 263 ? -12.875 8.891 -13.166 1.00 28.56 263 ARG A O 1
ATOM 2012 N N . LYS A 1 264 ? -13.384 6.954 -12.116 1.00 27.12 264 LYS A N 1
ATOM 2013 C CA . LYS A 1 264 ? -14.795 7.230 -11.813 1.00 27.12 264 LYS A CA 1
ATOM 2014 C C . LYS A 1 264 ? -14.904 7.774 -10.388 1.00 27.12 264 LYS A C 1
ATOM 2016 O O . LYS A 1 264 ? -14.264 7.247 -9.482 1.00 27.12 264 LYS A O 1
ATOM 2021 N N . VAL A 1 265 ? -15.719 8.811 -10.240 1.00 28.78 265 VAL A N 1
ATOM 2022 C CA . VAL A 1 265 ? -16.231 9.337 -8.970 1.00 28.78 265 VAL A CA 1
ATOM 2023 C C . VAL A 1 265 ? -17.474 8.519 -8.605 1.00 28.78 265 VAL A C 1
ATOM 2025 O O . VAL A 1 265 ? -18.257 8.186 -9.496 1.00 28.78 265 VAL A O 1
ATOM 2028 N N . VAL A 1 266 ? -17.620 8.164 -7.329 1.00 29.25 266 VAL A N 1
ATOM 2029 C CA . VAL A 1 266 ? -18.829 7.541 -6.773 1.00 29.25 266 VAL A CA 1
ATOM 2030 C C . VAL A 1 266 ? -19.562 8.590 -5.941 1.00 29.25 266 VAL A C 1
ATOM 2032 O O . VAL A 1 266 ? -18.936 9.347 -5.202 1.00 29.25 266 VAL A O 1
ATOM 2035 N N . ASP A 1 267 ? -20.872 8.627 -6.146 1.00 28.31 267 ASP A N 1
ATOM 2036 C CA . ASP A 1 267 ? -21.867 9.547 -5.598 1.00 28.31 267 ASP A CA 1
ATOM 2037 C C . ASP A 1 267 ? -22.398 9.030 -4.242 1.00 28.31 267 ASP A C 1
ATOM 2039 O O . ASP A 1 267 ? -22.730 7.842 -4.161 1.00 28.31 267 ASP A O 1
ATOM 2043 N N . PRO A 1 268 ? -22.478 9.848 -3.176 1.00 33.00 268 PRO A N 1
ATOM 2044 C CA . PRO A 1 268 ? -23.104 9.457 -1.921 1.00 33.00 268 PRO A CA 1
ATOM 2045 C C . PRO A 1 268 ? -24.529 10.021 -1.811 1.00 33.00 268 PRO A C 1
ATOM 2047 O O . PRO A 1 268 ? -24.728 11.227 -1.683 1.00 33.00 268 PRO A O 1
ATOM 2050 N N . ALA A 1 269 ? -25.530 9.142 -1.759 1.00 37.53 269 ALA A N 1
ATOM 2051 C CA . ALA A 1 269 ? -26.882 9.519 -1.355 1.00 37.53 269 ALA A CA 1
ATOM 2052 C C . ALA A 1 269 ? -27.486 8.459 -0.432 1.00 37.53 269 ALA A C 1
ATOM 2054 O O . ALA A 1 269 ? -27.913 7.409 -0.900 1.00 37.53 269 ALA A O 1
ATOM 2055 N N . LEU A 1 270 ? -27.554 8.763 0.866 1.00 38.41 270 LEU A N 1
ATOM 2056 C CA . LEU A 1 270 ? -28.494 8.175 1.824 1.00 38.41 270 LEU A CA 1
ATOM 2057 C C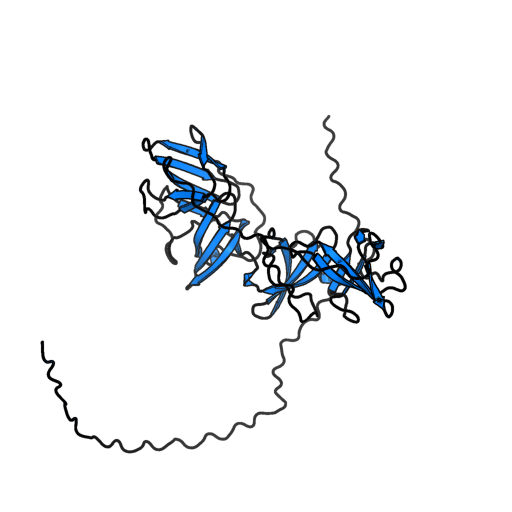 . LEU A 1 270 ? -28.733 9.188 2.957 1.00 38.41 270 LEU A C 1
ATOM 2059 O O . LEU A 1 270 ? -27.798 9.813 3.452 1.00 38.41 270 LEU A O 1
ATOM 2063 N N . ALA A 1 271 ? -30.003 9.385 3.315 1.00 38.69 271 ALA A N 1
ATOM 2064 C CA . ALA A 1 271 ? -30.444 10.359 4.313 1.00 38.69 271 ALA A CA 1
ATOM 2065 C C . ALA A 1 271 ? -30.196 9.845 5.747 1.00 38.69 271 ALA A C 1
ATOM 2067 O O . ALA A 1 271 ? -30.320 8.639 5.977 1.00 38.69 271 ALA A O 1
ATOM 2068 N N . PRO A 1 272 ? -29.868 10.718 6.720 1.00 47.34 272 PRO A N 1
ATOM 2069 C CA . PRO A 1 272 ? -29.434 10.264 8.032 1.00 47.34 272 PRO A CA 1
ATOM 2070 C C . PRO A 1 272 ? -30.602 9.793 8.909 1.00 47.34 272 PRO A C 1
ATOM 2072 O O . PRO A 1 272 ? -31.701 10.353 8.900 1.00 47.34 272 PRO A O 1
ATOM 2075 N N . ALA A 1 273 ? -30.313 8.764 9.706 1.00 54.41 273 ALA A N 1
ATOM 2076 C CA . ALA A 1 273 ? -31.086 8.379 10.880 1.00 54.41 273 ALA A CA 1
ATOM 2077 C C . ALA A 1 273 ? -31.026 9.481 11.959 1.00 54.41 273 ALA A C 1
ATOM 2079 O O . ALA A 1 273 ? -30.234 10.419 11.871 1.00 54.41 273 ALA A O 1
ATOM 2080 N N . LYS A 1 274 ? -31.866 9.370 12.996 1.00 53.53 274 LYS A N 1
ATOM 2081 C CA . LYS A 1 274 ? -31.912 10.314 14.123 1.00 53.53 274 LYS A CA 1
ATOM 2082 C C . LYS A 1 274 ? -30.586 10.271 14.895 1.00 53.53 274 LYS A C 1
ATOM 2084 O O . LYS A 1 274 ? -30.359 9.387 15.714 1.00 53.53 274 LYS A O 1
ATOM 2089 N N . MET A 1 275 ? -29.728 11.225 14.567 1.00 70.00 275 MET A N 1
ATOM 2090 C CA . MET A 1 275 ? -28.345 11.358 15.005 1.00 70.00 275 MET A CA 1
ATOM 2091 C C . MET A 1 275 ? -28.253 12.356 16.162 1.00 70.00 275 MET A C 1
ATOM 2093 O O . MET A 1 275 ? -28.907 13.399 16.123 1.00 70.00 275 MET A O 1
ATOM 2097 N N . ILE A 1 276 ? -27.446 12.047 17.176 1.00 78.88 276 ILE A N 1
ATOM 2098 C CA . ILE A 1 276 ? -26.995 13.007 18.186 1.00 78.88 276 ILE A CA 1
ATOM 2099 C C . ILE A 1 276 ? -25.596 13.461 17.756 1.00 78.88 276 ILE A C 1
ATOM 2101 O O . ILE A 1 276 ? -24.645 12.692 17.920 1.00 78.88 276 ILE A O 1
ATOM 2105 N N . PRO A 1 277 ? -25.461 14.649 17.147 1.00 78.06 277 PRO A N 1
ATOM 2106 C CA . PRO A 1 277 ? -24.197 15.052 16.557 1.00 78.06 277 PRO A CA 1
ATOM 2107 C C . PRO A 1 277 ? -23.188 15.522 17.606 1.00 78.06 277 PRO A C 1
ATOM 2109 O O . PRO A 1 277 ? -23.583 16.085 18.629 1.00 78.06 277 PRO A O 1
ATOM 2112 N N . ASN A 1 278 ? -21.896 15.364 17.305 1.00 79.19 278 ASN A N 1
ATOM 2113 C CA . ASN A 1 278 ? -20.775 15.916 18.085 1.00 79.19 278 ASN A CA 1
ATOM 2114 C C . ASN A 1 278 ? -20.823 15.576 19.586 1.00 79.19 278 ASN A C 1
ATOM 2116 O O . ASN A 1 278 ? -20.620 16.443 20.438 1.00 79.19 278 ASN A O 1
ATOM 2120 N N . THR A 1 279 ? -21.134 14.325 19.928 1.00 85.50 279 THR A N 1
ATOM 2121 C CA . THR A 1 279 ? -21.049 13.887 21.322 1.00 85.50 279 THR A CA 1
ATOM 2122 C C . THR A 1 279 ? -19.609 13.529 21.645 1.00 85.50 279 THR A C 1
ATOM 2124 O O . THR A 1 279 ? -19.019 12.682 20.975 1.00 85.50 279 THR A O 1
ATOM 2127 N N . GLN A 1 280 ? -19.061 14.141 22.692 1.00 89.38 280 GLN A N 1
ATOM 2128 C CA . GLN A 1 280 ? -17.733 13.802 23.175 1.00 89.38 280 GLN A CA 1
ATOM 2129 C C . GLN A 1 280 ? -17.759 12.414 23.825 1.00 89.38 280 GLN A C 1
ATOM 2131 O O . GLN A 1 280 ? -18.390 12.206 24.863 1.00 89.38 280 GLN A O 1
ATOM 2136 N N . VAL A 1 281 ? -17.061 11.464 23.213 1.00 90.50 281 VAL A N 1
ATOM 2137 C CA . VAL A 1 281 ? -16.873 10.106 23.719 1.00 90.50 281 VAL A CA 1
ATOM 2138 C C . VAL A 1 281 ? -15.462 9.958 24.276 1.00 90.50 281 VAL A C 1
ATOM 2140 O O . VAL A 1 281 ? -14.479 10.323 23.630 1.00 90.50 281 VAL A O 1
ATOM 2143 N N . ALA A 1 282 ? -15.370 9.394 25.480 1.00 90.75 282 ALA A N 1
ATOM 2144 C CA . ALA A 1 282 ? -14.114 9.236 26.197 1.00 90.75 282 ALA A CA 1
ATOM 2145 C C . ALA A 1 282 ? -13.148 8.258 25.508 1.00 90.75 282 ALA A C 1
ATOM 2147 O O . ALA A 1 282 ? -13.546 7.205 24.986 1.00 90.75 282 ALA A O 1
ATOM 2148 N N . SER A 1 283 ? -11.853 8.566 25.593 1.00 90.44 283 SER A N 1
ATOM 2149 C CA . SER A 1 283 ? -10.779 7.650 25.210 1.00 90.44 283 SER A CA 1
ATOM 2150 C C . SER A 1 283 ? -10.922 6.295 25.908 1.00 90.44 283 SER A C 1
ATOM 2152 O O . SER A 1 283 ? -11.226 6.206 27.094 1.00 90.44 283 SER A O 1
ATOM 2154 N N . GLY A 1 284 ? -10.619 5.220 25.185 1.00 90.38 284 GLY A N 1
ATOM 2155 C CA . GLY A 1 284 ? -10.653 3.856 25.704 1.00 90.38 284 GLY A CA 1
ATOM 2156 C C . GLY A 1 284 ? -12.025 3.186 25.676 1.00 90.38 284 GLY A C 1
ATOM 2157 O O . GLY A 1 284 ? -12.109 2.007 26.029 1.00 90.38 284 GLY A O 1
ATOM 2158 N N . THR A 1 285 ? -13.064 3.893 25.213 1.00 93.44 285 THR A N 1
ATOM 2159 C CA . THR A 1 285 ? -14.395 3.330 24.944 1.00 93.44 285 THR A CA 1
ATOM 2160 C C . THR A 1 285 ? -14.293 2.106 24.038 1.00 93.44 285 THR A C 1
ATOM 2162 O O . THR A 1 285 ? -13.635 2.163 22.997 1.00 93.44 285 THR A O 1
ATOM 2165 N N . CYS A 1 286 ? -14.957 1.016 24.423 1.00 93.69 286 CYS A N 1
ATOM 2166 C CA . CYS A 1 286 ? -14.970 -0.234 23.674 1.00 93.69 286 CYS A CA 1
ATOM 2167 C C . CYS A 1 286 ? -15.677 -0.106 22.332 1.00 93.69 286 CYS A C 1
ATOM 2169 O O . CYS A 1 286 ? -16.796 0.400 22.247 1.00 93.69 286 CYS A O 1
ATOM 2171 N N . LEU A 1 287 ? -15.044 -0.662 21.303 1.00 92.25 287 LEU A N 1
ATOM 2172 C CA . LEU A 1 287 ? -15.613 -0.809 19.974 1.00 92.25 287 LEU A CA 1
ATOM 2173 C C . LEU A 1 287 ? -15.992 -2.267 19.743 1.00 92.25 287 LEU A C 1
ATOM 2175 O O . LEU A 1 287 ? -15.158 -3.170 19.832 1.00 92.25 287 LEU A O 1
ATOM 2179 N N . HIS A 1 288 ? -17.254 -2.476 19.401 1.00 92.00 288 HIS A N 1
ATOM 2180 C CA . HIS A 1 288 ? -17.832 -3.767 19.071 1.00 92.00 288 HIS A CA 1
ATOM 2181 C C . HIS A 1 288 ? -18.254 -3.770 17.605 1.00 92.00 288 HIS A C 1
ATOM 2183 O O . HIS A 1 288 ? -18.707 -2.758 17.066 1.00 92.00 288 HIS A O 1
ATOM 2189 N N . ALA A 1 289 ? -18.136 -4.922 16.952 1.00 84.69 289 ALA A N 1
ATOM 2190 C CA . ALA A 1 289 ? -18.556 -5.064 15.561 1.00 84.69 289 ALA A CA 1
ATOM 2191 C C . ALA A 1 289 ? -20.088 -5.147 15.409 1.00 84.69 289 ALA A C 1
ATOM 2193 O O . ALA A 1 289 ? -20.634 -4.889 14.340 1.00 84.69 289 ALA A O 1
ATOM 2194 N N . SER A 1 290 ? -20.787 -5.518 16.484 1.00 84.75 290 SER A N 1
ATOM 2195 C CA . SER A 1 290 ? -22.245 -5.543 16.583 1.00 84.75 290 SER A CA 1
ATOM 2196 C C . SER A 1 290 ? -22.690 -5.359 18.032 1.00 84.75 290 SER A C 1
ATOM 2198 O O . SER A 1 290 ? -21.916 -5.575 18.966 1.00 84.75 290 SER A O 1
ATOM 2200 N N . VAL A 1 291 ? -23.964 -5.013 18.216 1.00 85.44 291 VAL A N 1
ATOM 2201 C CA . VAL A 1 291 ? -24.639 -5.085 19.518 1.00 85.44 291 VAL A CA 1
ATOM 2202 C C . VAL A 1 291 ? -24.488 -6.498 20.087 1.00 85.44 291 VAL A C 1
ATOM 2204 O O . VAL A 1 291 ? -24.551 -7.472 19.337 1.00 85.44 291 VAL A O 1
ATOM 2207 N N . GLU A 1 292 ? -24.240 -6.595 21.394 1.00 85.00 292 GLU A N 1
ATOM 2208 C CA . GLU A 1 292 ? -24.021 -7.853 22.133 1.00 85.00 292 GLU A CA 1
ATOM 2209 C C . GLU A 1 292 ? -22.773 -8.662 21.719 1.00 85.00 292 GLU A C 1
ATOM 2211 O O . GLU A 1 292 ? -22.545 -9.739 22.264 1.00 85.00 292 GLU A O 1
ATOM 2216 N N . GLY A 1 293 ? -21.935 -8.149 20.810 1.00 84.75 293 GLY A N 1
ATOM 2217 C CA . GLY A 1 293 ? -20.673 -8.789 20.429 1.00 84.75 293 GLY A CA 1
ATOM 2218 C C . GLY A 1 293 ? -19.539 -8.543 21.430 1.00 84.75 293 GLY A C 1
ATOM 2219 O O . GLY A 1 293 ? -19.607 -7.628 22.253 1.00 84.75 293 GLY A O 1
ATOM 2220 N N . ASP A 1 294 ? -18.458 -9.315 21.319 1.00 87.50 294 ASP A N 1
ATOM 2221 C CA . ASP A 1 294 ? -17.226 -9.064 22.077 1.00 87.50 294 ASP A CA 1
ATOM 2222 C C . ASP A 1 294 ? -16.505 -7.796 21.572 1.00 87.50 294 ASP A C 1
ATOM 2224 O O . ASP A 1 294 ? -16.660 -7.414 20.403 1.00 87.50 294 ASP A O 1
ATOM 2228 N N . PRO A 1 295 ? -15.726 -7.111 22.431 1.00 89.44 295 PRO A N 1
ATOM 2229 C CA . PRO A 1 295 ? -14.949 -5.951 22.017 1.00 89.44 295 PRO A CA 1
ATOM 2230 C C . PRO A 1 295 ? -13.843 -6.362 21.039 1.00 89.44 295 PRO A C 1
ATOM 2232 O O . PRO A 1 295 ? -13.049 -7.266 21.299 1.00 89.44 295 PRO A O 1
ATOM 2235 N N . ILE A 1 296 ? -13.763 -5.648 19.920 1.00 90.19 296 ILE A N 1
ATOM 2236 C CA . ILE A 1 296 ? -12.759 -5.852 18.866 1.00 90.19 296 ILE A CA 1
ATOM 2237 C C . ILE A 1 296 ? -11.747 -4.711 18.793 1.00 90.19 296 ILE A C 1
ATOM 2239 O O . ILE A 1 296 ? -10.796 -4.774 18.013 1.00 90.19 296 ILE A O 1
ATOM 2243 N N . GLY A 1 297 ? -11.972 -3.646 19.561 1.00 91.88 297 GLY A N 1
ATOM 2244 C CA . GLY A 1 297 ? -11.184 -2.428 19.522 1.00 91.88 297 GLY A CA 1
ATOM 2245 C C . GLY A 1 297 ? -11.556 -1.427 20.607 1.00 91.88 297 GLY A C 1
ATOM 2246 O O . GLY A 1 297 ? -12.398 -1.702 21.461 1.00 91.88 297 GLY A O 1
ATOM 2247 N N . TYR A 1 298 ? -10.933 -0.255 20.547 1.00 93.56 298 TYR A N 1
ATOM 2248 C CA . TYR A 1 298 ? -11.210 0.873 21.429 1.00 93.56 298 TYR A CA 1
ATOM 2249 C C . TYR A 1 298 ? -10.901 2.226 20.761 1.00 93.56 298 TYR A C 1
ATOM 2251 O O . TYR A 1 298 ? -10.084 2.306 19.835 1.00 93.56 298 TYR A O 1
ATOM 2259 N N . LEU A 1 299 ? -11.543 3.296 21.241 1.00 91.88 299 LEU A N 1
ATOM 2260 C CA . LEU A 1 299 ? -11.261 4.678 20.823 1.00 91.88 299 LEU A CA 1
ATOM 2261 C C . LEU A 1 299 ? -9.957 5.208 21.424 1.00 91.88 299 LEU A C 1
ATOM 2263 O O . LEU A 1 299 ? -9.620 4.913 22.570 1.00 91.88 299 LEU A O 1
ATOM 2267 N N . VAL A 1 300 ? -9.230 6.020 20.657 1.00 88.38 300 VAL A N 1
ATOM 2268 C CA . VAL A 1 300 ? -7.973 6.649 21.083 1.00 88.38 300 VAL A CA 1
ATOM 2269 C C . VAL A 1 300 ? -8.168 8.155 21.193 1.00 88.38 300 VAL A C 1
ATOM 2271 O O . VAL A 1 300 ? -8.492 8.813 20.205 1.00 88.38 300 VAL A O 1
ATOM 2274 N N . GLY A 1 301 ? -7.915 8.702 22.382 1.00 86.19 301 GLY A N 1
ATOM 2275 C CA . GLY A 1 301 ? -8.217 10.100 22.682 1.00 86.19 301 GLY A CA 1
ATOM 2276 C C . GLY A 1 301 ? -9.720 10.332 22.829 1.00 86.19 301 GLY A C 1
ATOM 2277 O O . GLY A 1 301 ? -10.528 9.494 22.430 1.00 86.19 301 GLY A O 1
ATOM 2278 N N . ASP A 1 302 ? -10.084 11.456 23.433 1.00 87.62 302 ASP A N 1
ATOM 2279 C CA . ASP A 1 302 ? -11.482 11.879 23.464 1.00 87.62 302 ASP A CA 1
ATOM 2280 C C . ASP A 1 302 ? -11.875 12.323 22.050 1.00 87.62 302 ASP A C 1
ATOM 2282 O O . ASP A 1 302 ? -11.122 13.052 21.398 1.00 87.62 302 ASP A O 1
ATOM 2286 N N . GLN A 1 303 ? -13.010 11.837 21.552 1.00 83.38 303 GLN A N 1
ATOM 2287 C CA . GLN A 1 303 ? -13.451 12.052 20.172 1.00 83.38 303 GLN A CA 1
ATOM 2288 C C . GLN A 1 303 ? -14.857 12.636 20.156 1.00 83.38 303 GLN A C 1
ATOM 2290 O O . GLN A 1 303 ? -15.745 12.113 20.826 1.00 83.38 303 GLN A O 1
ATOM 2295 N N . ASP A 1 304 ? -15.077 13.663 19.342 1.00 85.44 304 ASP A N 1
ATOM 2296 C CA . ASP A 1 304 ? -16.426 14.110 19.010 1.00 85.44 304 ASP A CA 1
ATOM 2297 C C . ASP A 1 304 ? -16.971 13.200 17.908 1.00 85.44 304 ASP A C 1
ATOM 2299 O O . ASP A 1 304 ? -16.429 13.157 16.801 1.00 85.44 304 ASP A O 1
ATOM 2303 N N . VAL A 1 305 ? -18.016 12.434 18.219 1.00 84.88 305 VAL A N 1
ATOM 2304 C CA . VAL A 1 305 ? -18.627 11.487 17.279 1.00 84.88 305 VAL A CA 1
ATOM 2305 C C . VAL A 1 305 ? -20.138 11.641 17.235 1.00 84.88 305 VAL A C 1
ATOM 2307 O O . VAL A 1 305 ? -20.793 12.033 18.204 1.00 84.88 305 VAL A O 1
ATOM 2310 N N . ASP A 1 306 ? -20.700 11.279 16.091 1.00 85.00 306 ASP A N 1
ATOM 2311 C CA . ASP A 1 306 ? -22.136 11.148 15.927 1.00 85.00 306 ASP A CA 1
ATOM 2312 C C . ASP A 1 306 ? -22.602 9.832 16.555 1.00 85.00 306 ASP A C 1
ATOM 2314 O O . ASP A 1 306 ? -22.147 8.750 16.165 1.00 85.00 306 ASP A O 1
ATOM 2318 N N . LEU A 1 307 ? -23.519 9.924 17.521 1.00 87.06 307 LEU A N 1
ATOM 2319 C CA . LEU A 1 307 ? -24.101 8.768 18.196 1.00 87.06 307 LEU A CA 1
ATOM 2320 C C . LEU A 1 307 ? -25.544 8.539 17.763 1.00 87.06 307 LEU A C 1
ATOM 2322 O O . LEU A 1 307 ? -26.351 9.464 17.663 1.00 87.06 307 LEU A O 1
ATOM 2326 N N . VAL A 1 308 ? -25.882 7.271 17.557 1.00 88.25 308 VAL A N 1
ATOM 2327 C CA . VAL A 1 308 ? -27.257 6.823 17.334 1.00 88.25 308 VAL A CA 1
ATOM 2328 C C . VAL A 1 308 ? -27.607 5.815 18.424 1.00 88.25 308 VAL A C 1
ATOM 2330 O O . VAL A 1 308 ? -26.918 4.808 18.588 1.00 88.25 308 VAL A O 1
ATOM 2333 N N . ASP A 1 309 ? -28.664 6.103 19.184 1.00 87.50 309 ASP A N 1
ATOM 2334 C CA . ASP A 1 309 ? -29.201 5.186 20.193 1.00 87.50 309 ASP A CA 1
ATOM 2335 C C . ASP A 1 309 ? -29.843 3.981 19.497 1.00 87.50 309 ASP A C 1
ATOM 2337 O O . ASP A 1 309 ? -30.766 4.131 18.691 1.00 87.50 309 ASP A O 1
ATOM 2341 N N . THR A 1 310 ? -29.355 2.783 19.808 1.00 84.81 310 THR A N 1
ATOM 2342 C CA . THR A 1 310 ? -29.923 1.523 19.302 1.00 84.81 310 THR A CA 1
ATOM 2343 C C . THR A 1 310 ? -30.837 0.836 20.322 1.00 84.81 310 THR A C 1
ATOM 2345 O O . THR A 1 310 ? -31.471 -0.174 20.013 1.00 84.81 310 THR A O 1
ATOM 2348 N N . GLY A 1 311 ? -30.958 1.409 21.522 1.00 83.88 311 GLY A N 1
ATOM 2349 C CA . GLY A 1 311 ? -31.721 0.900 22.650 1.00 83.88 311 GLY A CA 1
ATOM 2350 C C . GLY A 1 311 ? -30.921 -0.047 23.547 1.00 83.88 311 GLY A C 1
ATOM 2351 O O . GLY A 1 311 ? -29.851 -0.540 23.202 1.00 83.88 311 GLY A O 1
ATOM 2352 N N . ARG A 1 312 ? -31.468 -0.332 24.738 1.00 88.00 312 ARG A N 1
ATOM 2353 C CA . ARG A 1 312 ? -30.914 -1.300 25.715 1.00 88.00 312 ARG A CA 1
ATOM 2354 C C . ARG A 1 312 ? -29.470 -1.004 26.159 1.00 88.00 312 ARG A C 1
ATOM 2356 O O . ARG A 1 312 ? -28.724 -1.926 26.480 1.00 88.00 312 ARG A O 1
ATOM 2363 N N . GLY A 1 313 ? -29.093 0.274 26.205 1.00 90.75 313 GLY A N 1
ATOM 2364 C CA . GLY A 1 313 ? -27.749 0.702 26.605 1.00 90.75 313 GLY A CA 1
ATOM 2365 C C . GLY A 1 313 ? -26.682 0.452 25.537 1.00 90.75 313 GLY A C 1
ATOM 2366 O O . GLY A 1 313 ? -25.516 0.240 25.873 1.00 90.75 313 GLY A O 1
ATOM 2367 N N . TRP A 1 314 ? -27.082 0.428 24.264 1.00 92.56 314 TRP A N 1
ATOM 2368 C CA . TRP A 1 314 ? -26.186 0.311 23.123 1.00 92.56 314 TRP A CA 1
ATOM 2369 C C . TRP A 1 314 ? -26.311 1.512 22.198 1.00 92.56 314 TRP A C 1
ATOM 2371 O O . TRP A 1 314 ? -27.405 1.963 21.855 1.00 92.56 314 TRP A O 1
ATOM 2381 N N . TRP A 1 315 ? -25.161 1.958 21.728 1.00 92.19 315 TRP A N 1
ATOM 2382 C CA . TRP A 1 315 ? -24.991 3.101 20.853 1.00 92.19 315 TRP A CA 1
ATOM 2383 C C . TRP A 1 315 ? -24.220 2.657 19.624 1.00 92.19 315 TRP A C 1
ATOM 2385 O O . TRP A 1 315 ? -23.338 1.806 19.726 1.00 92.19 315 TRP A O 1
ATOM 2395 N N . THR A 1 316 ? -24.514 3.239 18.470 1.00 90.06 316 THR A N 1
ATOM 2396 C CA . THR A 1 316 ? -23.621 3.141 17.316 1.00 90.06 316 THR A CA 1
ATOM 2397 C C . THR A 1 316 ? -22.910 4.458 17.103 1.00 90.06 316 THR A C 1
ATOM 2399 O O . THR A 1 316 ? -23.554 5.506 17.108 1.00 90.06 316 THR A O 1
ATOM 2402 N N . LEU A 1 317 ? -21.603 4.380 16.885 1.00 91.12 317 LEU A N 1
ATOM 2403 C CA . LEU A 1 317 ? -20.756 5.505 16.519 1.00 91.12 317 LEU A CA 1
ATOM 2404 C C . LEU A 1 317 ? -20.094 5.241 15.173 1.00 91.12 317 LEU A C 1
ATOM 2406 O O . LEU A 1 317 ? -19.782 4.099 14.834 1.00 91.12 317 LEU A O 1
ATOM 2410 N N . THR A 1 318 ? -19.878 6.303 14.411 1.00 87.31 318 THR A N 1
ATOM 2411 C CA . THR A 1 318 ? -19.205 6.221 13.115 1.00 87.31 318 THR A CA 1
ATOM 2412 C C . THR A 1 318 ? -17.793 6.766 13.248 1.00 87.31 318 THR A C 1
ATOM 2414 O O . THR A 1 318 ? -17.598 7.865 13.757 1.00 87.31 318 THR A O 1
ATOM 2417 N N . ILE A 1 319 ? -16.806 5.996 12.796 1.00 85.00 319 ILE A N 1
ATOM 2418 C CA . ILE A 1 319 ? -15.401 6.401 12.768 1.00 85.00 319 ILE A CA 1
ATOM 2419 C C . ILE A 1 319 ? -14.976 6.534 11.316 1.00 85.00 319 ILE A C 1
ATOM 2421 O O . ILE A 1 319 ? -15.080 5.578 10.545 1.00 85.00 319 ILE A O 1
ATOM 2425 N N . ASP A 1 320 ? -14.440 7.693 10.954 1.00 82.50 320 ASP A N 1
ATOM 2426 C CA . ASP A 1 320 ? -13.808 7.868 9.655 1.00 82.50 320 ASP A CA 1
ATOM 2427 C C . ASP A 1 320 ? -12.519 7.056 9.575 1.00 82.50 320 ASP A C 1
ATOM 2429 O O . ASP A 1 320 ? -11.589 7.215 10.372 1.00 82.50 320 ASP A O 1
ATOM 2433 N N . THR A 1 321 ? -12.456 6.172 8.584 1.00 81.88 321 THR A N 1
ATOM 2434 C CA . THR A 1 321 ? -11.288 5.333 8.327 1.00 81.88 321 THR A CA 1
ATOM 2435 C C . THR A 1 321 ? -10.850 5.450 6.867 1.00 81.88 321 THR A C 1
ATOM 2437 O O . THR A 1 321 ? -11.598 5.951 6.024 1.00 81.88 321 THR A O 1
ATOM 2440 N N . PRO A 1 322 ? -9.668 4.925 6.496 1.00 74.62 322 PRO A N 1
ATOM 2441 C CA . PRO A 1 322 ? -9.296 4.790 5.089 1.00 74.62 322 PRO A CA 1
ATOM 2442 C C . PRO A 1 322 ? -10.253 3.904 4.271 1.00 74.62 322 PRO A C 1
ATOM 2444 O O . PRO A 1 322 ? -10.246 3.986 3.047 1.00 74.62 322 PRO A O 1
ATOM 2447 N N . TRP A 1 323 ? -11.095 3.081 4.909 1.00 76.31 323 TRP A N 1
ATOM 2448 C CA . TRP A 1 323 ? -12.171 2.343 4.235 1.00 76.31 323 TRP A CA 1
ATOM 2449 C C . TRP A 1 323 ? -13.437 3.177 3.989 1.00 76.31 323 TRP A C 1
ATOM 2451 O O . TRP A 1 323 ? -14.400 2.674 3.422 1.00 76.31 323 TRP A O 1
ATOM 2461 N N . GLY A 1 324 ? -13.428 4.446 4.392 1.00 75.31 324 GLY A N 1
ATOM 2462 C CA . GLY A 1 324 ? -14.629 5.244 4.577 1.00 75.31 324 GLY A CA 1
ATOM 2463 C C . GLY A 1 324 ? -15.141 5.157 6.019 1.00 75.31 324 GLY A C 1
ATOM 2464 O O . GLY A 1 324 ? -14.469 4.590 6.890 1.00 75.31 324 GLY A O 1
ATOM 2465 N N . PRO A 1 325 ? -16.313 5.741 6.291 1.00 80.44 325 PRO A N 1
ATOM 2466 C CA . PRO A 1 325 ? -16.922 5.693 7.612 1.00 80.44 325 PRO A CA 1
ATOM 2467 C C . PRO A 1 325 ? -17.277 4.247 7.992 1.00 80.44 325 PRO A C 1
ATOM 2469 O O . PRO A 1 325 ? -17.971 3.557 7.244 1.00 80.44 325 PRO A O 1
ATOM 2472 N N . ILE A 1 326 ? -16.796 3.780 9.146 1.00 83.25 326 ILE A N 1
ATOM 2473 C CA . ILE A 1 326 ? -17.133 2.469 9.717 1.00 83.25 326 ILE A CA 1
ATOM 2474 C C . ILE A 1 326 ? -18.003 2.679 10.951 1.00 83.25 326 ILE A C 1
ATOM 2476 O O . ILE A 1 326 ? -17.644 3.444 11.844 1.00 83.25 326 ILE A O 1
ATOM 2480 N N . VAL A 1 327 ? -19.126 1.966 11.013 1.00 87.06 327 VAL A N 1
ATOM 2481 C CA . VAL A 1 327 ? -20.024 1.982 12.169 1.00 87.06 327 VAL A CA 1
ATOM 2482 C C . VAL A 1 327 ? -19.597 0.907 13.164 1.00 87.06 327 VAL A C 1
ATOM 2484 O O . VAL A 1 327 ? -19.494 -0.267 12.811 1.00 87.06 327 VAL A O 1
ATOM 2487 N N . PHE A 1 328 ? -19.389 1.309 14.412 1.00 90.00 328 PHE A N 1
ATOM 2488 C CA . PHE A 1 328 ? -19.131 0.424 15.544 1.00 90.00 328 PHE A CA 1
ATOM 2489 C C . PHE A 1 328 ? -20.265 0.532 16.555 1.00 90.00 328 PHE A C 1
ATOM 2491 O O . PHE A 1 328 ? -20.882 1.587 16.693 1.00 90.00 328 PHE A O 1
ATOM 2498 N N . ALA A 1 329 ? -20.511 -0.545 17.295 1.00 91.81 329 ALA A N 1
ATOM 2499 C CA . ALA A 1 329 ? -21.353 -0.510 18.480 1.00 91.81 329 ALA A CA 1
ATOM 2500 C C . ALA A 1 329 ? -20.503 -0.219 19.729 1.00 91.81 329 ALA A C 1
ATOM 2502 O O . ALA A 1 329 ? -19.370 -0.684 19.842 1.00 91.81 329 ALA A O 1
ATOM 2503 N N . ALA A 1 330 ? -21.064 0.520 20.678 1.00 93.81 330 ALA A N 1
ATOM 2504 C CA . ALA A 1 330 ? -20.499 0.786 21.992 1.00 93.81 330 ALA A CA 1
ATOM 2505 C C . ALA A 1 330 ? -21.586 0.627 23.056 1.00 93.81 330 ALA A C 1
ATOM 2507 O O . ALA A 1 330 ? -22.746 0.988 22.848 1.00 93.81 330 ALA A O 1
ATOM 2508 N N . ARG A 1 331 ? -21.218 0.066 24.206 1.00 95.12 331 ARG A N 1
ATOM 2509 C CA . ARG A 1 331 ? -22.140 -0.152 25.323 1.00 95.12 331 ARG A CA 1
ATOM 2510 C C . ARG A 1 331 ? -22.022 0.989 26.326 1.00 95.12 331 ARG A C 1
ATOM 2512 O O . ARG A 1 331 ? -20.911 1.397 26.633 1.00 95.12 331 ARG A O 1
ATOM 2519 N N . GLY A 1 332 ? -23.133 1.451 26.889 1.00 92.19 332 GLY A N 1
ATOM 2520 C CA . GLY A 1 332 ? -23.140 2.469 27.939 1.00 92.19 332 GLY A CA 1
ATOM 2521 C C . GLY A 1 332 ? -24.542 2.829 28.407 1.00 92.19 332 GLY A C 1
ATOM 2522 O O . GLY A 1 332 ? -25.515 2.643 27.679 1.00 92.19 332 GLY A O 1
ATOM 2523 N N . ALA A 1 333 ? -24.647 3.332 29.637 1.00 86.88 333 ALA A N 1
ATOM 2524 C CA . ALA A 1 333 ? -25.935 3.746 30.197 1.00 86.88 333 ALA A CA 1
ATOM 2525 C C . ALA A 1 333 ? -26.500 4.985 29.478 1.00 86.88 333 ALA A C 1
ATOM 2527 O O . ALA A 1 333 ? -27.713 5.099 29.313 1.00 86.88 333 ALA A O 1
ATOM 2528 N N . ASP A 1 334 ? -25.614 5.869 29.017 1.00 88.38 334 ASP A N 1
ATOM 2529 C CA . ASP A 1 334 ? -25.919 7.096 28.286 1.00 88.38 334 ASP A CA 1
ATOM 2530 C C . ASP A 1 334 ? -24.736 7.471 27.354 1.00 88.38 334 ASP A C 1
ATOM 2532 O O . ASP A 1 334 ? -23.673 6.846 27.456 1.00 88.38 334 ASP A O 1
ATOM 2536 N N . PRO A 1 335 ? -24.890 8.462 26.449 1.00 82.50 335 PRO A N 1
ATOM 2537 C CA . PRO A 1 335 ? -23.862 8.852 25.476 1.00 82.50 335 PRO A CA 1
ATOM 2538 C C . PRO A 1 335 ? -22.513 9.268 26.078 1.00 82.50 335 PRO A C 1
ATOM 2540 O O . PRO A 1 335 ? -21.493 9.198 25.399 1.00 82.50 335 PRO A O 1
ATOM 2543 N N . THR A 1 336 ? -22.508 9.719 27.334 1.00 85.31 336 THR A N 1
ATOM 2544 C CA . THR A 1 336 ? -21.318 10.196 28.056 1.00 85.31 336 THR A CA 1
ATOM 2545 C C . THR A 1 336 ? -20.731 9.147 29.004 1.00 85.31 336 THR A C 1
ATOM 2547 O O . THR A 1 336 ? -19.616 9.311 29.493 1.00 85.31 336 THR A O 1
ATOM 2550 N N . ALA A 1 337 ? -21.449 8.045 29.232 1.00 88.94 337 ALA A N 1
ATOM 2551 C CA . ALA A 1 337 ? -21.075 6.950 30.123 1.00 88.94 337 ALA A CA 1
ATOM 2552 C C . ALA A 1 337 ? -20.914 5.622 29.357 1.00 88.94 337 ALA A C 1
ATOM 2554 O O . ALA A 1 337 ? -21.491 4.590 29.730 1.00 88.94 337 ALA A O 1
ATOM 2555 N N . LEU A 1 338 ? -20.145 5.653 28.263 1.00 92.12 338 LEU A N 1
ATOM 2556 C CA . LEU A 1 338 ? -19.775 4.455 27.506 1.00 92.12 338 LEU A CA 1
ATOM 2557 C C . LEU A 1 338 ? -18.697 3.637 28.245 1.00 92.12 338 LEU A C 1
ATOM 2559 O O . LEU A 1 338 ? -17.840 4.172 28.944 1.00 92.12 338 LEU A O 1
ATOM 2563 N N . VAL A 1 339 ? -18.761 2.312 28.109 1.00 93.25 339 VAL A N 1
ATOM 2564 C CA . VAL A 1 339 ? -17.867 1.348 28.764 1.00 93.25 339 VAL A CA 1
ATOM 2565 C C . VAL A 1 339 ? -16.480 1.406 28.128 1.00 93.25 339 VAL A C 1
ATOM 2567 O O . VAL A 1 339 ? -16.351 1.330 26.906 1.00 93.25 339 VAL A O 1
ATOM 2570 N N . ALA A 1 340 ? -15.442 1.468 28.962 1.00 91.56 340 ALA A N 1
ATOM 2571 C CA . ALA A 1 340 ? -14.046 1.416 28.538 1.00 91.56 340 ALA A CA 1
ATOM 2572 C C . ALA A 1 340 ? -13.439 0.008 28.696 1.00 91.56 340 ALA A C 1
ATOM 2574 O O . ALA A 1 340 ? -13.757 -0.710 29.643 1.00 91.56 340 ALA A O 1
ATOM 2575 N N . CYS A 1 341 ? -12.542 -0.370 27.781 1.00 90.31 341 CYS A N 1
ATOM 2576 C CA . CYS A 1 341 ? -11.758 -1.620 27.836 1.00 90.31 341 CYS A CA 1
ATOM 2577 C C . CYS A 1 341 ? -10.308 -1.458 27.376 1.00 90.31 341 CYS A C 1
ATOM 2579 O O . CYS A 1 341 ? -9.564 -2.439 27.335 1.00 90.31 341 CYS A O 1
ATOM 2581 N N . ALA A 1 342 ? -9.880 -0.239 27.041 1.00 79.69 342 ALA A N 1
ATOM 2582 C CA . ALA A 1 342 ? -8.463 0.015 26.847 1.00 79.69 342 ALA A CA 1
ATOM 2583 C C . ALA A 1 342 ? -7.694 -0.180 28.169 1.00 79.69 342 ALA A C 1
ATOM 2585 O O . ALA A 1 342 ? -8.229 0.131 29.236 1.00 79.69 342 ALA A O 1
ATOM 2586 N N . PRO A 1 343 ? -6.436 -0.651 28.119 1.00 67.06 343 PRO A N 1
ATOM 2587 C CA . PRO A 1 343 ? -5.579 -0.681 29.298 1.00 67.06 343 PRO A CA 1
ATOM 2588 C C . PRO A 1 343 ? -5.386 0.740 29.853 1.00 67.06 343 PRO A C 1
ATOM 2590 O O . PRO A 1 343 ? -5.192 1.687 29.085 1.00 67.06 343 PRO A O 1
ATOM 2593 N N . ASP A 1 344 ? -5.439 0.885 31.180 1.00 53.09 344 ASP A N 1
ATOM 2594 C CA . ASP A 1 344 ? -5.326 2.176 31.867 1.00 53.09 344 ASP A CA 1
ATOM 2595 C C . ASP A 1 344 ? -4.061 2.939 31.426 1.00 53.09 344 ASP A C 1
ATOM 2597 O O . ASP A 1 344 ? -2.932 2.513 31.662 1.00 53.09 344 ASP A O 1
ATOM 2601 N N . LYS A 1 345 ? -4.276 4.090 30.771 1.00 47.19 345 LYS A N 1
ATOM 2602 C CA . LYS A 1 345 ? -3.284 5.101 30.355 1.00 47.19 345 LYS A CA 1
ATOM 2603 C C . LYS A 1 345 ? -2.019 4.557 29.669 1.00 47.19 345 LYS A C 1
ATOM 2605 O O . LYS A 1 345 ? -0.921 4.614 30.222 1.00 47.19 345 LYS A O 1
ATOM 2610 N N . THR A 1 346 ? -2.103 4.249 28.373 1.00 44.03 346 THR A N 1
ATOM 2611 C CA . THR A 1 346 ? -0.945 4.518 27.500 1.00 44.03 346 THR A CA 1
ATOM 2612 C C . THR A 1 346 ? -0.788 6.029 27.366 1.00 44.03 346 THR A C 1
ATOM 2614 O O . THR A 1 346 ? -1.563 6.687 26.673 1.00 44.03 346 THR A O 1
ATOM 2617 N N . VAL A 1 347 ? 0.196 6.563 28.087 1.00 39.47 347 VAL A N 1
ATOM 2618 C CA . VAL A 1 347 ? 0.719 7.930 27.982 1.00 39.47 347 VAL A CA 1
ATOM 2619 C C . VAL A 1 347 ? 0.854 8.309 26.495 1.00 39.47 347 VAL A C 1
ATOM 2621 O O . VAL A 1 347 ? 1.387 7.503 25.726 1.00 39.47 347 VAL A O 1
ATOM 2624 N N . PRO A 1 348 ? 0.369 9.484 26.046 1.00 38.12 348 PRO A N 1
ATOM 2625 C CA . PRO A 1 348 ? 0.587 9.919 24.669 1.00 38.12 348 PRO A CA 1
ATOM 2626 C C . PRO A 1 348 ? 2.097 9.966 24.383 1.00 38.12 348 PRO A C 1
ATOM 2628 O O . PRO A 1 348 ? 2.859 10.350 25.275 1.00 38.12 348 PRO A O 1
ATOM 2631 N N . PRO A 1 349 ? 2.564 9.593 23.175 1.00 37.09 349 PRO A N 1
ATOM 2632 C CA . PRO A 1 349 ? 3.970 9.749 22.831 1.00 37.09 349 PRO A CA 1
ATOM 2633 C C . PRO A 1 349 ? 4.338 11.218 23.027 1.00 37.09 349 PRO A C 1
ATOM 2635 O O . PRO A 1 349 ? 3.715 12.105 22.441 1.00 37.09 349 PRO A O 1
ATOM 2638 N N . SER A 1 350 ? 5.303 11.468 23.912 1.00 36.59 350 SER A N 1
ATOM 2639 C CA . SER A 1 350 ? 5.794 12.809 24.190 1.00 36.59 350 SER A CA 1
ATOM 2640 C C . SER A 1 350 ? 6.149 13.488 22.874 1.00 36.59 350 SER A C 1
ATOM 2642 O O . SER A 1 350 ? 6.907 12.955 22.063 1.00 36.59 350 SER A O 1
ATOM 2644 N N . THR A 1 351 ? 5.575 14.667 22.664 1.00 36.22 351 THR A N 1
ATOM 2645 C CA . THR A 1 351 ? 5.974 15.613 21.632 1.00 36.22 351 THR A CA 1
ATOM 2646 C C . THR A 1 351 ? 7.497 15.712 21.644 1.00 36.22 351 THR A C 1
ATOM 2648 O O . THR A 1 351 ? 8.089 16.092 22.654 1.00 36.22 351 THR A O 1
ATOM 2651 N N . LEU A 1 352 ? 8.137 15.348 20.530 1.00 35.03 352 LEU A N 1
ATOM 2652 C CA . LEU A 1 352 ? 9.529 15.690 20.257 1.00 35.03 352 LEU A CA 1
ATOM 2653 C C . LEU A 1 352 ? 9.642 17.215 20.344 1.00 35.03 352 LEU A C 1
ATOM 2655 O O . LEU A 1 352 ? 9.267 17.934 19.419 1.00 35.03 352 LEU A O 1
ATOM 2659 N N . VAL A 1 353 ? 10.114 17.702 21.488 1.00 35.28 353 VAL A N 1
ATOM 2660 C CA . VAL A 1 353 ? 10.566 19.079 21.649 1.00 35.28 353 VAL A CA 1
ATOM 2661 C C . VAL A 1 353 ? 11.720 19.250 20.669 1.00 35.28 353 VAL A C 1
ATOM 2663 O O . VAL A 1 353 ? 12.735 18.558 20.765 1.00 35.28 353 VAL A O 1
ATOM 2666 N N . ALA A 1 354 ? 11.534 20.123 19.681 1.00 35.88 354 ALA A N 1
ATOM 2667 C CA . ALA A 1 354 ? 12.612 20.528 18.796 1.00 35.88 354 ALA A CA 1
ATOM 2668 C C . ALA A 1 354 ? 13.768 21.073 19.655 1.00 35.88 354 ALA A C 1
ATOM 2670 O O . ALA A 1 354 ? 13.509 21.879 20.552 1.00 35.88 354 ALA A O 1
ATOM 2671 N N . PRO A 1 355 ? 15.025 20.658 19.421 1.00 39.22 355 PRO A N 1
ATOM 2672 C CA . PRO A 1 355 ? 16.149 21.256 20.117 1.00 39.22 355 PRO A CA 1
ATOM 2673 C C . PRO A 1 355 ? 16.213 22.737 19.747 1.00 39.22 355 PRO A C 1
ATOM 2675 O O . PRO A 1 355 ? 16.378 23.100 18.581 1.00 39.22 355 PRO A O 1
ATOM 2678 N N . THR A 1 356 ? 16.060 23.591 20.752 1.00 44.31 356 THR A N 1
ATOM 2679 C CA . THR A 1 356 ? 16.434 24.998 20.684 1.00 44.31 356 THR A CA 1
ATOM 2680 C C . THR A 1 356 ? 17.919 25.061 20.335 1.00 44.31 356 THR A C 1
ATOM 2682 O O . THR A 1 356 ? 18.751 24.482 21.035 1.00 44.31 356 THR A O 1
ATOM 2685 N N . ALA A 1 357 ? 18.243 25.703 19.213 1.00 51.59 357 ALA A N 1
ATOM 2686 C CA . ALA A 1 357 ? 19.623 25.937 18.811 1.00 51.59 357 ALA A CA 1
ATOM 2687 C C . ALA A 1 357 ? 20.301 26.929 19.782 1.00 51.59 357 ALA A C 1
ATOM 2689 O O . ALA A 1 357 ? 19.615 27.842 20.256 1.00 51.59 357 ALA A O 1
ATOM 2690 N N . PRO A 1 358 ? 21.600 26.752 20.087 1.00 57.22 358 PRO A N 1
ATOM 2691 C CA . PRO A 1 358 ? 22.398 27.751 20.793 1.00 57.22 358 PRO A CA 1
ATOM 2692 C C . PRO A 1 358 ? 22.686 28.990 19.937 1.00 57.22 358 PRO A C 1
ATOM 2694 O O . PRO A 1 358 ? 22.809 28.845 18.695 1.00 57.22 358 PRO A O 1
#

Foldseek 3Di:
DDDDDDDDDDDDDDDDDDDDDDPDDPPDPPDPPPPPPDPPPPPDDLQVQQDDDPPAFWWWFFDAFKAFPPHPDTLGFPDRFDTFTWHFPDDDVQKTWTWGDDQWKTFIIIDGVQRIWWFQQAKAWFDAAPPPSDDDDPFTKIFGAGFTWHFDDDDDQKTWTWGDDQKTFTHIDGVVRTDRGGDDDDPDWDFDDAPDKDWDAAQWFFAAAFDPPGDTGIGRNHTDIWGFNADPDPFKTFTWDTDRTMTGTGMTTPPDDRDDDDDDDDDDDDDDDPKDFFQWEAWQFFWALDVPGDGRITTHHTDGWIWDDPDPQKIWTWDQDSSGTDITIWGAPDSHGTDGDHDPDPDDPDPPDDDDDD